Protein AF-A0A6A7BYG3-F1 (afdb_monomer)

Organism: NCBI:txid1314780

Secondary structure (DSSP, 8-state):
-HHHHHHHHHHTTS-HHHHHHHHHHHHHHHH------S--SSSHHHHHHHHHHHHHHHHHHHHHHHHHHTTPPPPGGGGGGS-EE------SGGGG---------PPEEPPP--HHHHHHHHHHHHTSHHHHHHHHHHHHHHHHHHHHHHHHHHHHHHHHHHHHHHHHHHHHHHHHHHHHHHHHHHHHHHHHHHHHHHHHHHHHHHHHHHHHHHHHHHHHHHHHHHHHHHHHHHHHHHHHHHHHHHHHHHHHHHHHHHHHHHHHHHHHHHHHHHHHHHHHHHHHHHHHT--

pLDDT: mean 77.09, std 15.37, range [35.72, 95.44]

Sequence (291 aa):
MRHALETVRNLESQPSCQKVAAAALVHSCSTLEGSISPDPDDESKGIDTFLNEEMTVYATRLAVCELNVVRKSVPTECEVFIPTTRQPKTKILSALFSLPANAQQAPLGYKETSKERVGQCISALRMESQTWTSYSNSYHNAVNICNAMRGEVEKDHELSRFKVLTKATESVADALNQSKENWDALKASYNELIHAARESRNELTKSSEKVHEATLNFWGRWEKKVQDGLQSIFTQVNNINSFAEEARREQETSQVALADTLNQLKNQASDLVKQHTKGMEQAAADVATLQ

Structure (mmCIF, N/CA/C/O backbone):
data_AF-A0A6A7BYG3-F1
#
_entry.id   AF-A0A6A7BYG3-F1
#
loop_
_atom_site.group_PDB
_atom_site.id
_atom_site.type_symbol
_atom_site.label_atom_id
_atom_site.label_alt_id
_atom_site.label_comp_id
_atom_site.label_asym_id
_atom_site.label_entity_id
_atom_site.label_seq_id
_atom_site.pdbx_PDB_ins_code
_atom_site.Cartn_x
_atom_site.Cartn_y
_atom_site.Cartn_z
_atom_site.occupancy
_atom_site.B_iso_or_equiv
_atom_site.auth_seq_id
_atom_site.auth_comp_id
_atom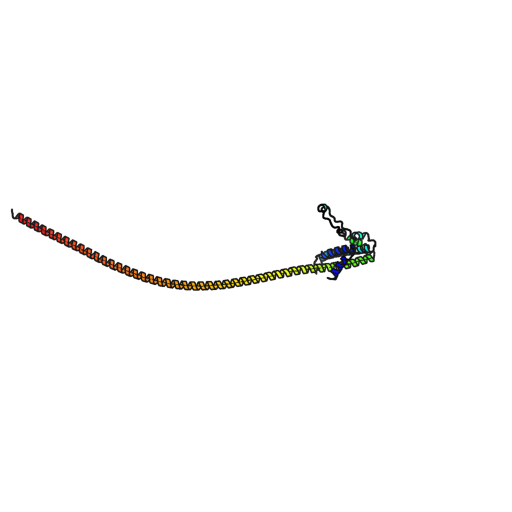_site.auth_asym_id
_atom_site.auth_atom_id
_atom_site.pdbx_PDB_model_num
ATOM 1 N N . MET A 1 1 ? -12.176 -7.503 28.426 1.00 41.56 1 MET A N 1
ATOM 2 C CA . MET A 1 1 ? -12.736 -8.496 27.482 1.00 41.56 1 MET A CA 1
ATOM 3 C C . MET A 1 1 ? -13.631 -9.554 28.147 1.00 41.56 1 MET A C 1
ATOM 5 O O . MET A 1 1 ? -14.817 -9.533 27.863 1.00 41.56 1 MET A O 1
ATOM 9 N N . ARG A 1 2 ? -13.164 -10.439 29.058 1.00 45.84 2 ARG A N 1
ATOM 10 C CA . ARG A 1 2 ? -14.035 -11.501 29.643 1.00 45.84 2 ARG A CA 1
ATOM 11 C C . ARG A 1 2 ? -15.298 -10.977 30.342 1.00 45.84 2 ARG A C 1
ATOM 13 O O . ARG A 1 2 ? -16.381 -11.457 30.045 1.00 45.84 2 ARG A O 1
ATOM 20 N N . HIS A 1 3 ? -15.175 -9.945 31.179 1.00 44.88 3 HIS A N 1
ATOM 21 C CA . HIS A 1 3 ? -16.322 -9.409 31.917 1.00 44.88 3 HIS A CA 1
ATOM 22 C C . HIS A 1 3 ? -17.405 -8.781 31.031 1.00 44.88 3 HIS A C 1
ATOM 24 O O . HIS A 1 3 ? -18.574 -8.947 31.327 1.00 44.88 3 HIS A O 1
ATOM 30 N N . ALA A 1 4 ? -17.047 -8.103 29.939 1.00 49.75 4 ALA A N 1
ATOM 31 C CA . ALA A 1 4 ? -18.017 -7.443 29.061 1.00 49.75 4 ALA A CA 1
ATOM 32 C C . ALA A 1 4 ? -18.880 -8.458 28.299 1.00 49.75 4 ALA A C 1
ATOM 34 O O . ALA A 1 4 ? -20.105 -8.363 28.273 1.00 49.75 4 ALA A O 1
ATOM 35 N N . LEU A 1 5 ? -18.225 -9.479 27.743 1.00 55.66 5 LEU A N 1
ATOM 36 C CA . LEU A 1 5 ? -18.873 -10.565 27.013 1.00 55.66 5 LEU A CA 1
ATOM 37 C C . LEU A 1 5 ? -19.705 -11.453 27.951 1.00 55.66 5 LEU A C 1
ATOM 39 O O . LEU A 1 5 ? -20.745 -11.975 27.559 1.00 55.66 5 LEU A O 1
ATOM 43 N N . GLU A 1 6 ? -19.279 -11.575 29.208 1.00 57.34 6 GLU A N 1
ATOM 44 C CA . GLU A 1 6 ? -20.021 -12.243 30.275 1.00 57.34 6 GLU A CA 1
ATOM 45 C C . GLU A 1 6 ? -21.220 -11.421 30.762 1.00 57.34 6 GLU A C 1
ATOM 47 O O . GLU A 1 6 ? -22.289 -11.989 30.956 1.00 57.34 6 GLU A O 1
ATOM 52 N N . THR A 1 7 ? -21.111 -10.092 30.860 1.00 56.44 7 THR A N 1
ATOM 53 C CA . THR A 1 7 ? -22.253 -9.208 31.140 1.00 56.44 7 THR A CA 1
ATOM 54 C C . THR A 1 7 ? -23.292 -9.308 30.031 1.00 56.44 7 THR A C 1
ATOM 56 O O . THR A 1 7 ? -24.458 -9.523 30.340 1.00 56.44 7 THR A O 1
ATOM 59 N N . VAL A 1 8 ? -22.886 -9.251 28.755 1.00 61.31 8 VAL A N 1
ATOM 60 C CA . VAL A 1 8 ? -23.806 -9.409 27.613 1.00 61.31 8 VAL A CA 1
ATOM 61 C C . VAL A 1 8 ? -24.431 -10.808 27.576 1.00 61.31 8 VAL A C 1
ATOM 63 O O . VAL A 1 8 ? -25.641 -10.925 27.402 1.00 61.31 8 VAL A O 1
ATOM 66 N N . ARG A 1 9 ? -23.660 -11.876 27.824 1.00 59.38 9 ARG A N 1
ATOM 67 C CA . ARG A 1 9 ? -24.210 -13.240 27.956 1.00 59.38 9 ARG A CA 1
ATOM 68 C C . ARG A 1 9 ? -25.167 -13.389 29.136 1.00 59.38 9 ARG A C 1
ATOM 70 O O . ARG A 1 9 ? -26.169 -14.084 29.022 1.00 59.38 9 ARG A O 1
ATOM 77 N N . ASN A 1 10 ? -24.904 -12.718 30.252 1.00 62.81 10 ASN A N 1
ATOM 78 C CA . ASN A 1 10 ? -25.810 -12.708 31.396 1.00 62.81 10 ASN A CA 1
ATOM 79 C C . ASN A 1 10 ? -27.110 -11.948 31.098 1.00 62.81 10 ASN A C 1
ATOM 81 O O . ASN A 1 10 ? -28.126 -12.237 31.722 1.00 62.81 10 ASN A O 1
ATOM 85 N N . LEU A 1 11 ? -27.145 -11.046 30.109 1.00 62.94 11 LEU A N 1
ATOM 86 C CA . LEU A 1 11 ? -28.408 -10.469 29.637 1.00 62.94 11 LEU A CA 1
ATOM 87 C C . LEU A 1 11 ? -29.293 -11.531 28.970 1.00 62.94 11 LEU A C 1
ATOM 89 O O . LEU A 1 11 ? -30.507 -11.508 29.154 1.00 62.94 11 LEU A O 1
ATOM 93 N N . GLU A 1 12 ? -28.721 -12.519 28.269 1.00 56.03 12 GLU A N 1
ATOM 94 C CA . GLU A 1 12 ? -29.484 -13.614 27.646 1.00 56.03 12 GLU A CA 1
ATOM 95 C C . GLU A 1 12 ? -30.192 -14.527 28.663 1.00 56.03 12 GLU A C 1
ATOM 97 O O . GLU A 1 12 ? -31.157 -15.207 28.301 1.00 56.03 12 GLU A O 1
ATOM 102 N N . SER A 1 13 ? -29.799 -14.515 29.940 1.00 64.38 13 SER A N 1
ATOM 103 C CA . SER A 1 13 ? -30.468 -15.271 31.010 1.00 64.38 13 SER A CA 1
ATOM 104 C C . SER A 1 13 ? -31.504 -14.453 31.799 1.00 64.38 13 SER A C 1
ATOM 106 O O . SER A 1 13 ? -32.298 -15.033 32.539 1.00 64.38 13 SER A O 1
ATOM 108 N N . GLN A 1 14 ? -31.576 -13.131 31.604 1.00 64.12 14 GLN A N 1
ATOM 109 C CA . GLN A 1 14 ? -32.485 -12.256 32.353 1.00 64.12 14 GLN A CA 1
ATOM 110 C C . GLN A 1 14 ? -33.970 -12.364 31.926 1.00 64.12 14 GLN A C 1
ATOM 112 O O . GLN A 1 14 ? -34.284 -12.800 30.809 1.00 64.12 14 GLN A O 1
ATOM 117 N N . PRO A 1 15 ? -34.924 -11.951 32.788 1.00 69.69 15 PRO A N 1
ATOM 118 C CA . PRO A 1 15 ? -36.333 -11.801 32.432 1.00 69.69 15 PRO A CA 1
ATOM 119 C C . PRO A 1 15 ? -36.539 -10.902 31.205 1.00 69.69 15 PRO A C 1
ATOM 121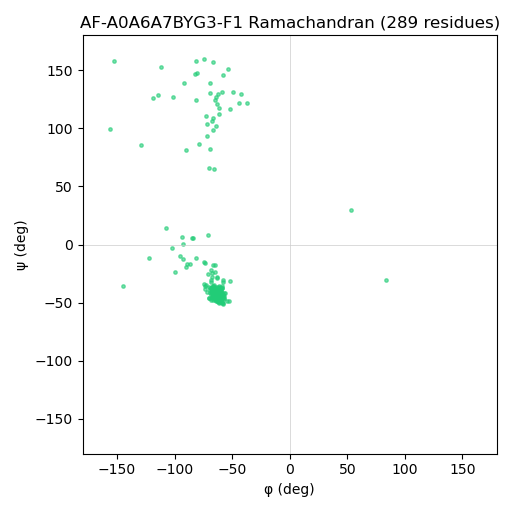 O O . PRO A 1 15 ? -35.785 -9.959 30.967 1.00 69.69 15 PRO A O 1
ATOM 124 N N . SER A 1 16 ? -37.616 -11.153 30.451 1.00 77.06 16 SER A N 1
ATOM 125 C CA . SER A 1 16 ? -37.897 -10.489 29.166 1.00 77.06 16 SER A CA 1
ATOM 126 C C . SER A 1 16 ? -37.848 -8.954 29.212 1.00 77.06 16 SER A C 1
ATOM 128 O O . SER A 1 16 ? -37.481 -8.337 28.220 1.00 77.06 16 SER A O 1
ATOM 130 N N . CYS A 1 17 ? -38.202 -8.329 30.340 1.00 82.06 17 CYS A N 1
ATOM 131 C CA . CYS A 1 17 ? -38.163 -6.873 30.503 1.00 82.06 17 CYS A CA 1
ATOM 132 C C . CYS A 1 17 ? -36.725 -6.331 30.564 1.00 82.06 17 CYS A C 1
ATOM 134 O O . CYS A 1 17 ? -36.384 -5.382 29.862 1.00 82.06 17 CYS A O 1
ATOM 136 N N . GLN A 1 18 ? -35.868 -6.975 31.359 1.00 83.88 18 GLN A N 1
ATOM 137 C CA . GLN A 1 18 ? -34.485 -6.544 31.565 1.00 83.88 18 GLN A CA 1
ATOM 138 C C . GLN A 1 18 ? -33.640 -6.762 30.299 1.00 83.88 18 GLN A C 1
ATOM 140 O O . GLN A 1 18 ? -32.859 -5.893 29.916 1.00 83.88 18 GLN A O 1
ATOM 145 N N . LYS A 1 19 ? -33.896 -7.860 29.572 1.00 83.00 19 LYS A N 1
ATOM 146 C CA . LYS A 1 19 ? -33.309 -8.139 28.249 1.00 83.00 19 LYS A CA 1
ATOM 147 C C . LYS A 1 19 ? -33.489 -6.998 27.257 1.00 83.00 19 LYS A C 1
ATOM 149 O O . LYS A 1 19 ? -32.535 -6.584 26.607 1.00 83.00 19 LYS A O 1
ATOM 154 N N . VAL A 1 20 ? -34.716 -6.492 27.139 1.00 82.56 20 VAL A N 1
ATOM 155 C CA . VAL A 1 20 ? -35.051 -5.430 26.180 1.00 82.56 20 VAL A CA 1
ATOM 156 C C . VAL A 1 20 ? -34.406 -4.108 26.597 1.00 82.56 20 VAL A C 1
ATOM 158 O O . VAL A 1 20 ? -33.889 -3.393 25.740 1.00 82.56 20 VAL A O 1
ATOM 161 N N . ALA A 1 21 ? -34.376 -3.801 27.900 1.00 84.12 21 ALA A N 1
ATOM 162 C CA . ALA A 1 21 ? -33.673 -2.629 28.425 1.00 84.12 21 ALA A CA 1
ATOM 163 C C . ALA A 1 21 ? -32.180 -2.674 28.083 1.00 84.12 21 ALA A C 1
ATOM 165 O O . ALA A 1 21 ? -31.631 -1.707 27.557 1.00 84.12 21 ALA A O 1
ATOM 166 N N . ALA A 1 22 ? -31.535 -3.806 28.349 1.00 86.12 22 ALA A N 1
ATOM 167 C CA . ALA A 1 22 ? -30.101 -3.940 28.180 1.00 86.12 22 ALA A CA 1
ATOM 168 C C . ALA A 1 22 ? -29.675 -4.030 26.711 1.00 86.12 22 ALA A C 1
ATOM 170 O O . ALA A 1 22 ? -28.669 -3.434 26.340 1.00 86.12 22 ALA A O 1
ATOM 171 N N . ALA A 1 23 ? -30.465 -4.682 25.852 1.00 82.94 23 ALA A N 1
ATOM 172 C CA . ALA A 1 23 ? -30.235 -4.670 24.407 1.00 82.94 23 ALA A CA 1
ATOM 173 C C . ALA A 1 23 ? -30.317 -3.248 23.825 1.00 82.94 23 ALA A C 1
ATOM 175 O O . ALA A 1 23 ? -29.485 -2.876 22.998 1.00 82.94 23 ALA A O 1
ATOM 176 N N . ALA A 1 24 ? -31.281 -2.439 24.284 1.00 83.19 24 ALA A N 1
ATOM 177 C CA . ALA A 1 24 ? -31.381 -1.036 23.885 1.00 83.19 24 ALA A CA 1
ATOM 178 C C . ALA A 1 24 ? -30.155 -0.227 24.340 1.00 83.19 24 ALA A C 1
ATOM 180 O O . ALA A 1 24 ? -29.589 0.502 23.532 1.00 83.19 24 ALA A O 1
ATOM 181 N N . LEU A 1 25 ? -29.701 -0.410 25.588 1.00 87.12 25 LEU A N 1
ATOM 182 C CA . LEU A 1 25 ? -28.503 0.263 26.098 1.00 87.12 25 LEU A CA 1
ATOM 183 C C . LEU A 1 25 ? -27.251 -0.120 25.301 1.00 87.12 25 LEU A C 1
ATOM 185 O O . LEU A 1 25 ? -26.521 0.762 24.869 1.00 87.12 25 LEU A O 1
ATOM 189 N N . VAL A 1 26 ? -27.005 -1.418 25.092 1.00 86.12 26 VAL A N 1
ATOM 190 C CA . VAL A 1 26 ? -25.827 -1.910 24.356 1.00 86.12 26 VAL A CA 1
ATOM 191 C C . VAL A 1 26 ? -25.778 -1.317 22.951 1.00 86.12 26 VAL A C 1
ATOM 193 O O . VAL A 1 26 ? -24.710 -0.899 22.512 1.00 86.12 26 VAL A O 1
ATOM 196 N N . HIS A 1 27 ? -26.926 -1.243 22.272 1.00 83.50 27 HIS A N 1
ATOM 197 C CA . HIS A 1 27 ? -27.026 -0.614 20.961 1.00 83.50 27 HIS A CA 1
ATOM 198 C C . HIS A 1 27 ? -26.698 0.885 21.008 1.00 83.50 27 HIS A C 1
ATOM 200 O O . HIS A 1 27 ? -25.900 1.350 20.195 1.00 83.50 27 HIS A O 1
ATOM 206 N N . SER A 1 28 ? -27.253 1.629 21.971 1.00 84.25 28 SER A N 1
ATOM 207 C CA . SER A 1 28 ? -26.924 3.046 22.154 1.00 84.25 28 SER A CA 1
ATOM 208 C C . SER A 1 28 ? -25.426 3.228 22.437 1.00 84.25 28 SER A C 1
ATOM 210 O O . SER A 1 28 ? -24.772 3.986 21.732 1.00 84.25 28 SER A O 1
ATOM 212 N N . CYS A 1 29 ? -24.844 2.470 23.376 1.00 84.81 29 CYS A N 1
ATOM 213 C CA . CYS A 1 29 ? -23.427 2.585 23.741 1.00 84.81 29 CYS A CA 1
ATOM 214 C C . CYS A 1 29 ? -22.453 2.232 22.599 1.00 84.81 29 CYS A C 1
ATOM 216 O O . CYS A 1 29 ? -21.331 2.730 22.604 1.00 84.81 29 CYS A O 1
ATOM 218 N N . SER A 1 30 ? -22.831 1.344 21.667 1.00 77.31 30 SER A N 1
ATOM 219 C CA . SER A 1 30 ? -21.952 0.910 20.568 1.00 77.31 30 SER A CA 1
ATOM 220 C C . SER A 1 30 ? -22.057 1.765 19.306 1.00 77.31 30 SER A C 1
ATOM 222 O O . SER A 1 30 ? -21.153 1.726 18.478 1.00 77.31 30 SER A O 1
ATOM 224 N N . THR A 1 31 ? -23.143 2.526 19.147 1.00 72.06 31 THR A N 1
ATOM 225 C CA . THR A 1 31 ? -23.410 3.304 17.924 1.00 72.06 31 THR A CA 1
ATOM 226 C C . THR A 1 31 ? -22.800 4.713 17.974 1.00 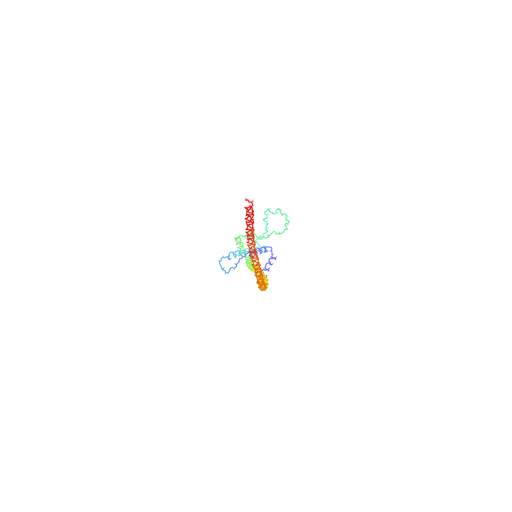72.06 31 THR A C 1
ATOM 228 O O . THR A 1 31 ? -22.639 5.344 16.932 1.00 72.06 31 THR A O 1
ATOM 231 N N . LEU A 1 32 ? -22.422 5.220 19.157 1.00 67.06 32 LEU A N 1
ATOM 232 C CA . LEU A 1 32 ? -21.722 6.507 19.279 1.00 67.06 32 LEU A CA 1
ATOM 233 C C . LEU A 1 32 ? -20.239 6.345 18.945 1.00 67.06 32 LEU A C 1
ATOM 235 O O . LEU A 1 32 ? -19.391 6.152 19.814 1.00 67.06 32 LEU A O 1
ATOM 239 N N . GLU A 1 33 ? -19.941 6.445 17.657 1.00 55.44 33 GLU A N 1
ATOM 240 C CA . GLU A 1 33 ? -18.589 6.628 17.150 1.00 55.44 33 GLU A CA 1
ATOM 241 C C . GLU A 1 33 ? -18.146 8.065 17.479 1.00 55.44 33 GLU A C 1
ATOM 243 O O . GLU A 1 33 ? -18.625 9.032 16.891 1.00 55.44 33 GLU A O 1
ATOM 248 N N . GLY A 1 34 ? -17.293 8.225 18.493 1.00 50.59 34 GLY A N 1
ATOM 249 C CA . GLY A 1 34 ? -16.904 9.543 18.993 1.00 50.59 34 GLY A CA 1
ATOM 250 C C . GLY A 1 34 ? -15.558 9.505 19.694 1.00 50.59 34 GLY A C 1
ATOM 251 O O . GLY A 1 34 ? -15.468 9.111 20.860 1.00 50.59 34 GLY A O 1
ATOM 252 N N . SER A 1 35 ? -14.530 9.910 18.951 1.00 40.94 35 SER A N 1
ATOM 253 C CA . SER A 1 35 ? -13.149 10.118 19.381 1.00 40.94 35 SER A CA 1
ATOM 254 C C . SER A 1 35 ? -13.064 10.849 20.717 1.00 40.94 35 SER A C 1
ATOM 256 O O . SER A 1 35 ? -13.514 11.987 20.842 1.00 40.94 35 SER A O 1
ATOM 258 N N . ILE A 1 36 ? -12.415 10.219 21.693 1.00 42.91 36 ILE A N 1
ATOM 259 C CA . ILE A 1 36 ? -11.884 10.925 22.854 1.00 42.91 36 ILE A CA 1
ATOM 260 C C . ILE A 1 36 ? -10.675 11.715 22.346 1.00 42.91 36 ILE A C 1
ATOM 262 O O . ILE A 1 36 ? -9.571 11.185 22.232 1.00 42.91 36 ILE A O 1
ATOM 266 N N . SER A 1 37 ? -10.894 12.975 21.977 1.00 38.00 37 SER A N 1
ATOM 267 C CA . SER A 1 37 ? -9.799 13.939 21.906 1.00 38.00 37 SER A CA 1
ATOM 268 C C . SER A 1 37 ? -9.329 14.224 23.339 1.00 38.00 37 SER A C 1
ATOM 270 O O . SER A 1 37 ? -10.173 14.371 24.222 1.00 38.00 37 SER A O 1
ATOM 272 N N . PRO A 1 38 ? -8.018 14.339 23.610 1.00 40.91 38 PRO A N 1
ATOM 273 C CA . PRO A 1 38 ? -7.506 14.691 24.938 1.00 40.91 38 PRO A CA 1
ATOM 274 C C . PRO A 1 38 ? -7.764 16.154 25.348 1.00 40.91 38 PRO A C 1
ATOM 276 O O . PRO A 1 38 ? -7.211 16.588 26.355 1.00 40.91 38 PRO A O 1
ATOM 279 N N . ASP A 1 39 ? -8.545 16.918 24.574 1.00 41.19 39 ASP A N 1
ATOM 280 C CA . ASP A 1 39 ? -8.781 18.347 24.793 1.00 41.19 39 ASP A CA 1
ATOM 281 C C . ASP A 1 39 ? -10.158 18.581 25.458 1.00 41.19 39 ASP A C 1
ATOM 283 O O . ASP A 1 39 ? -11.168 18.071 24.965 1.00 41.19 39 ASP A O 1
ATOM 287 N N . PRO A 1 40 ? -10.230 19.310 26.586 1.00 46.12 40 PRO A N 1
ATOM 288 C CA . PRO A 1 40 ? -11.316 19.180 27.557 1.00 46.12 40 PRO A CA 1
ATOM 289 C C . PRO A 1 40 ? -12.613 19.967 27.288 1.00 46.12 40 PRO A C 1
ATOM 291 O O . PRO A 1 40 ? -13.475 19.919 28.166 1.00 46.12 40 PRO A O 1
ATOM 294 N N . ASP A 1 41 ? -12.811 20.670 26.157 1.00 46.97 41 ASP A N 1
ATOM 295 C CA . ASP A 1 41 ? -13.799 21.769 26.177 1.00 46.97 41 ASP A CA 1
ATOM 296 C C . ASP A 1 41 ? -15.014 21.846 25.236 1.00 46.97 41 ASP A C 1
ATOM 298 O O . ASP A 1 41 ? -15.899 22.615 25.619 1.00 46.97 41 ASP A O 1
ATOM 302 N N . ASP A 1 42 ? -15.221 21.075 24.149 1.00 48.25 42 ASP A N 1
ATOM 303 C CA . ASP A 1 42 ? -16.429 21.386 23.330 1.00 48.25 42 ASP A CA 1
ATOM 304 C C . ASP A 1 42 ? -17.243 20.273 22.634 1.00 48.25 42 ASP A C 1
ATOM 306 O O . ASP A 1 42 ? -18.467 20.363 22.645 1.00 48.25 42 ASP A O 1
ATOM 310 N N . GLU A 1 43 ? -16.688 19.180 22.099 1.00 44.06 43 GLU A N 1
ATOM 311 C CA . GLU A 1 43 ? -17.531 18.195 21.364 1.00 44.06 43 GLU A CA 1
ATOM 312 C C . GLU A 1 43 ? -17.932 16.946 22.173 1.00 44.06 43 GLU A C 1
ATOM 314 O O . GLU A 1 43 ? -18.980 16.344 21.920 1.00 44.06 43 GLU A O 1
ATOM 319 N N . SER A 1 44 ? -17.168 16.580 23.208 1.00 51.28 44 SER A N 1
ATOM 320 C CA . SER A 1 44 ? -17.473 15.428 24.076 1.00 51.28 44 SER A CA 1
ATOM 321 C C . SER A 1 44 ? -18.730 15.633 24.923 1.00 51.28 44 SER A C 1
ATOM 323 O O . SER A 1 44 ? -19.448 14.674 25.200 1.00 51.28 44 SER A O 1
ATOM 325 N N . LYS A 1 45 ? -19.069 16.888 25.260 1.00 52.84 45 LYS A N 1
ATOM 326 C CA . LYS A 1 45 ? -20.245 17.220 26.080 1.00 52.84 45 LYS A CA 1
ATOM 327 C C . LYS A 1 45 ? -21.546 16.721 25.450 1.00 52.84 45 LYS A C 1
ATOM 329 O O . LYS A 1 45 ? -22.409 16.249 26.180 1.00 52.84 45 LYS A O 1
ATOM 334 N N . GLY A 1 46 ? -21.702 16.777 24.125 1.00 57.47 46 GLY A N 1
ATOM 335 C CA . GLY A 1 46 ? -22.927 16.324 23.450 1.00 57.47 46 GLY A CA 1
ATOM 336 C C . GLY A 1 46 ? -23.109 14.802 23.482 1.00 57.47 46 GLY A C 1
ATOM 337 O O . GLY A 1 46 ? -24.186 14.311 23.822 1.00 57.47 46 GLY A O 1
ATOM 338 N N . ILE A 1 47 ? -22.036 14.065 23.182 1.00 62.31 47 ILE A N 1
ATOM 339 C CA . ILE A 1 47 ? -22.003 12.593 23.170 1.00 62.31 47 ILE A CA 1
ATOM 340 C C . ILE A 1 47 ? -22.155 12.039 24.588 1.00 62.31 47 ILE A C 1
ATOM 342 O O . ILE A 1 47 ? -22.965 11.139 24.809 1.00 62.31 47 ILE A O 1
ATOM 346 N N . ASP A 1 48 ? -21.440 12.615 25.556 1.00 71.38 48 ASP A N 1
ATOM 347 C CA . ASP A 1 48 ? -21.523 12.205 26.957 1.00 71.38 48 ASP A CA 1
ATOM 348 C C . ASP A 1 48 ? -22.890 12.544 27.556 1.00 71.38 48 ASP A C 1
ATOM 350 O O . ASP A 1 48 ? -23.444 11.738 28.297 1.00 71.38 48 ASP A O 1
ATOM 354 N N . THR A 1 49 ? -23.496 13.678 27.181 1.00 77.88 49 THR A N 1
ATOM 355 C CA . THR A 1 49 ? -24.864 14.023 27.607 1.00 77.88 49 THR A CA 1
ATOM 356 C C . THR A 1 49 ? -25.887 13.033 27.048 1.00 77.88 49 THR A C 1
ATOM 358 O O . THR A 1 49 ? -26.735 12.555 27.799 1.00 77.88 49 THR A O 1
ATOM 361 N N . PHE A 1 50 ? -25.791 12.667 25.766 1.00 78.94 50 PHE A N 1
ATOM 362 C CA . PHE A 1 50 ? -26.675 11.662 25.166 1.00 78.94 50 PHE A CA 1
ATOM 363 C C . PHE A 1 50 ? -26.494 10.279 25.809 1.00 78.94 50 PHE A C 1
ATOM 365 O O . PHE A 1 50 ? -27.471 9.633 26.181 1.00 78.94 50 PHE A O 1
ATOM 372 N N . LEU A 1 51 ? -25.249 9.837 26.011 1.00 82.31 51 LEU A N 1
ATOM 373 C CA . LEU A 1 51 ? -24.951 8.581 26.705 1.00 82.31 51 LEU A CA 1
ATOM 374 C C . LEU A 1 51 ? -25.495 8.586 28.132 1.00 82.31 51 LEU A C 1
ATOM 376 O O . LEU A 1 51 ? -26.102 7.610 28.565 1.00 82.31 51 LEU A O 1
ATOM 380 N N . ASN A 1 52 ? -25.321 9.690 28.851 1.00 84.62 52 ASN A N 1
ATOM 381 C CA . ASN A 1 52 ? -25.829 9.868 30.203 1.00 84.62 52 ASN A CA 1
ATOM 382 C C . ASN A 1 52 ? -27.366 9.806 30.244 1.00 84.62 52 ASN A C 1
ATOM 384 O O . ASN A 1 52 ? -27.942 9.215 31.161 1.00 84.62 52 ASN A O 1
ATOM 388 N N . GLU A 1 53 ? -28.043 10.358 29.236 1.00 87.62 53 GLU A N 1
ATOM 389 C CA . GLU A 1 53 ? -29.495 10.239 29.065 1.00 87.62 53 GLU A CA 1
ATOM 390 C C . GLU A 1 53 ? -29.922 8.792 28.803 1.00 87.62 53 GLU A C 1
ATOM 392 O O . GLU A 1 53 ? -30.830 8.295 29.470 1.00 87.62 53 GLU A O 1
ATOM 397 N N . GLU A 1 54 ? -29.232 8.078 27.917 1.00 87.62 54 GLU A N 1
ATOM 398 C CA . GLU A 1 54 ? -29.512 6.670 27.622 1.00 87.62 54 GLU A CA 1
ATOM 399 C C . GLU A 1 54 ? -29.239 5.752 28.827 1.00 87.62 54 GLU A C 1
ATOM 401 O O . GLU A 1 54 ? -30.044 4.865 29.128 1.00 87.62 54 GLU A O 1
ATOM 406 N N . MET A 1 55 ? -28.164 5.999 29.584 1.00 89.88 55 MET A N 1
ATOM 407 C CA . MET A 1 55 ? -27.866 5.315 30.851 1.00 89.88 55 MET A CA 1
ATOM 408 C C . MET A 1 55 ? -28.958 5.572 31.893 1.00 89.88 55 MET A C 1
ATOM 410 O O . MET A 1 55 ? -29.395 4.648 32.583 1.00 89.88 55 MET A O 1
ATOM 414 N N . THR A 1 56 ? -29.430 6.817 31.982 1.00 90.69 56 THR A N 1
ATOM 415 C CA . THR A 1 56 ? -30.525 7.221 32.871 1.00 90.69 56 THR A CA 1
ATOM 416 C C . THR A 1 56 ? -31.817 6.496 32.494 1.00 90.69 56 THR A C 1
ATOM 418 O O . THR A 1 56 ? -32.449 5.870 33.344 1.00 90.69 56 THR A O 1
ATOM 421 N N . VAL A 1 57 ? -32.179 6.499 31.208 1.00 90.56 57 VAL A N 1
ATOM 422 C CA . VAL A 1 57 ? -33.360 5.806 30.677 1.00 90.56 57 VAL A CA 1
ATOM 423 C C . VAL A 1 57 ? -33.275 4.298 30.916 1.00 90.56 57 VAL A C 1
ATOM 425 O O . VAL A 1 57 ? -34.265 3.682 31.321 1.00 90.56 57 VAL A O 1
ATOM 428 N N . TYR A 1 58 ? -32.110 3.685 30.701 1.00 91.19 58 TYR A N 1
ATOM 429 C CA . TYR A 1 58 ? -31.880 2.275 31.011 1.00 91.19 58 TYR A CA 1
ATOM 430 C C . TYR A 1 58 ? -32.081 1.980 32.498 1.00 91.19 58 TYR A C 1
ATOM 432 O O . TYR A 1 58 ? -32.811 1.049 32.839 1.00 91.19 58 TYR A O 1
ATOM 440 N N . ALA A 1 59 ? -31.486 2.785 33.378 1.00 91.94 59 ALA A N 1
ATOM 441 C CA . ALA A 1 59 ? -31.603 2.603 34.818 1.00 91.94 59 ALA A CA 1
ATOM 442 C C . ALA A 1 59 ? -33.059 2.713 35.284 1.00 91.94 59 ALA A C 1
ATOM 444 O O . ALA A 1 59 ? -33.523 1.898 36.084 1.00 91.94 59 ALA A O 1
ATOM 445 N N . THR A 1 60 ? -33.812 3.665 34.725 1.00 91.81 60 THR A N 1
ATOM 446 C CA . THR A 1 60 ? -35.253 3.799 34.962 1.00 91.81 60 THR A CA 1
ATOM 447 C C . THR A 1 60 ? -36.020 2.564 34.488 1.00 91.81 60 THR A C 1
ATOM 449 O O . THR A 1 60 ? -36.824 2.015 35.242 1.00 91.81 60 THR A O 1
ATOM 452 N N . ARG A 1 61 ? -35.754 2.078 33.268 1.00 90.44 61 ARG A N 1
ATOM 453 C CA . ARG A 1 61 ? -36.384 0.860 32.729 1.00 90.44 61 ARG A CA 1
ATOM 454 C C . ARG A 1 61 ? -36.091 -0.355 33.602 1.00 90.44 61 ARG A C 1
ATOM 456 O O . ARG A 1 61 ? -37.009 -1.122 33.878 1.00 90.44 61 ARG A O 1
ATOM 463 N N . LEU A 1 62 ? -34.851 -0.522 34.062 1.00 88.81 62 LEU A N 1
ATOM 464 C CA . LEU A 1 62 ? -34.457 -1.681 34.860 1.00 88.81 62 LEU A CA 1
ATOM 465 C C . LEU A 1 62 ? -35.103 -1.660 36.252 1.00 88.81 62 LEU A C 1
ATOM 467 O O . LEU A 1 62 ? -35.663 -2.674 36.670 1.00 88.81 62 LEU A O 1
ATOM 471 N N . ALA A 1 63 ? -35.157 -0.493 36.897 1.00 90.19 63 ALA A N 1
ATOM 472 C CA . ALA A 1 63 ? -35.870 -0.322 38.162 1.00 90.19 63 ALA A CA 1
ATOM 473 C C . ALA A 1 63 ? -37.374 -0.627 38.037 1.00 90.19 63 ALA A C 1
ATOM 475 O O . ALA A 1 63 ? -37.961 -1.295 38.891 1.00 90.19 63 ALA A O 1
ATOM 476 N N . VAL A 1 64 ? -38.003 -0.214 36.931 1.00 88.56 64 VAL A N 1
ATOM 477 C CA . VAL A 1 64 ? -39.406 -0.551 36.631 1.00 88.56 64 VAL A CA 1
ATOM 478 C C . VAL A 1 64 ? -39.583 -2.044 36.332 1.00 88.56 64 VAL A C 1
ATOM 480 O O . VAL A 1 64 ? -40.577 -2.646 36.750 1.00 88.56 64 VAL A O 1
ATOM 483 N N . CYS A 1 65 ? -38.629 -2.684 35.652 1.00 86.81 65 CYS A N 1
ATOM 484 C CA . CYS A 1 65 ? -38.646 -4.133 35.454 1.00 86.81 65 CYS A CA 1
ATOM 485 C C . CYS A 1 65 ? -38.597 -4.888 36.791 1.00 86.81 65 CYS A C 1
ATOM 487 O O . CYS A 1 65 ? -39.342 -5.851 36.966 1.00 86.81 65 CYS A O 1
ATOM 489 N N . GLU A 1 66 ? -37.764 -4.456 37.739 1.00 85.75 66 GLU A N 1
ATOM 490 C CA . GLU A 1 66 ? -37.647 -5.090 39.059 1.00 85.75 66 GLU A CA 1
ATOM 491 C C . GLU A 1 66 ? -38.909 -4.918 39.911 1.00 85.75 66 GLU A C 1
ATOM 493 O O . GLU A 1 66 ? -39.350 -5.878 40.546 1.00 85.75 66 GLU A O 1
ATOM 498 N N . LEU A 1 67 ? -39.559 -3.751 39.847 1.00 82.50 67 LEU A N 1
ATOM 499 C CA . LEU A 1 67 ? -40.856 -3.506 40.492 1.00 82.50 67 LEU A CA 1
ATOM 500 C C . LEU A 1 67 ? -41.940 -4.500 40.055 1.00 82.50 67 LEU A C 1
ATOM 502 O O . LEU A 1 67 ? -42.690 -5.014 40.890 1.00 82.50 67 LEU A O 1
ATOM 506 N N . ASN A 1 68 ? -41.981 -4.815 38.759 1.00 71.12 68 ASN A N 1
ATOM 507 C CA . ASN A 1 68 ? -42.909 -5.802 38.210 1.00 71.12 68 ASN A CA 1
ATOM 508 C C . ASN A 1 68 ? -42.612 -7.224 38.714 1.00 71.12 68 ASN A C 1
ATOM 510 O O . ASN A 1 68 ? -43.542 -7.995 38.956 1.00 71.12 68 ASN A O 1
ATOM 514 N N . VAL A 1 69 ? -41.336 -7.574 38.914 1.00 72.12 69 VAL A N 1
ATOM 515 C CA . VAL A 1 69 ? -40.934 -8.890 39.445 1.00 72.12 69 VAL A CA 1
ATOM 516 C C . VAL A 1 69 ? -41.380 -9.054 40.900 1.00 72.12 69 VAL A C 1
ATOM 518 O O . VAL A 1 69 ? -41.904 -10.109 41.260 1.00 72.12 69 VAL A O 1
ATOM 521 N N . VAL A 1 70 ? -41.246 -8.008 41.723 1.00 71.50 70 VAL A N 1
ATOM 522 C CA . VAL A 1 70 ? -41.645 -8.038 43.146 1.00 71.50 70 VAL A CA 1
ATOM 523 C C . VAL A 1 70 ? -43.134 -7.736 43.386 1.00 71.50 70 VAL A C 1
ATOM 525 O O . VAL A 1 70 ? -43.559 -7.655 44.536 1.00 71.50 70 VAL A O 1
ATOM 528 N N . ARG A 1 71 ? -43.940 -7.586 42.320 1.00 66.56 71 ARG A N 1
ATOM 529 C CA . ARG A 1 71 ? -45.385 -7.260 42.352 1.00 66.56 71 ARG A CA 1
ATOM 530 C C . ARG A 1 71 ? -45.735 -6.012 43.177 1.00 66.56 71 ARG A C 1
ATOM 532 O O . ARG A 1 71 ? -46.835 -5.919 43.723 1.00 66.56 71 ARG A O 1
ATOM 539 N N . LYS A 1 72 ? -44.817 -5.046 43.266 1.00 72.19 72 LYS A N 1
ATOM 540 C CA . LYS A 1 72 ? -45.110 -3.717 43.821 1.00 72.19 72 LYS A CA 1
ATOM 541 C C . LYS A 1 72 ? -45.787 -2.863 42.746 1.00 72.19 72 LYS A C 1
ATOM 543 O O . LYS A 1 72 ? -45.506 -3.018 41.559 1.00 72.19 72 LYS A O 1
ATOM 548 N N . SER A 1 73 ? -46.683 -1.964 43.152 1.00 77.25 73 SER A N 1
ATOM 549 C CA . SER A 1 73 ? -47.344 -1.046 42.219 1.00 77.25 73 SER A CA 1
ATOM 550 C C . SER A 1 73 ? -46.313 -0.121 41.571 1.00 77.25 73 SER A C 1
ATOM 552 O O . SER A 1 73 ? -45.615 0.615 42.270 1.00 77.25 73 SER A O 1
ATOM 554 N N . VAL A 1 74 ? -46.227 -0.154 40.242 1.00 81.62 74 VAL A N 1
ATOM 555 C CA . VAL A 1 74 ? -45.431 0.803 39.466 1.00 81.62 74 VAL A CA 1
ATOM 556 C C . VAL A 1 74 ? -46.116 2.176 39.550 1.00 81.62 74 VAL A C 1
ATOM 558 O O . VAL A 1 74 ? -47.324 2.240 39.318 1.00 81.62 74 VAL A O 1
ATOM 561 N N . PRO A 1 75 ? -45.397 3.266 39.882 1.00 85.06 75 PRO A N 1
ATOM 562 C CA . PRO A 1 75 ? -45.967 4.612 39.864 1.00 85.06 75 PRO A CA 1
ATOM 563 C C . PRO A 1 75 ? -46.510 4.977 38.478 1.00 85.06 75 PRO A C 1
ATOM 565 O O . PRO A 1 75 ? -45.917 4.604 37.463 1.00 85.06 75 PRO A O 1
ATOM 568 N N . THR A 1 76 ? -47.598 5.747 38.421 1.00 84.44 76 THR A N 1
ATOM 569 C CA . THR A 1 76 ? -48.233 6.161 37.152 1.00 84.44 76 THR A CA 1
ATOM 570 C C . THR A 1 76 ? -47.276 6.920 36.227 1.00 84.44 76 THR A C 1
ATOM 572 O O . THR A 1 76 ? -47.328 6.815 35.003 1.00 84.44 76 THR A O 1
ATOM 575 N N . GLU A 1 77 ? -46.322 7.634 36.818 1.00 86.75 77 GLU A N 1
ATOM 576 C CA . GLU A 1 77 ? -45.258 8.382 36.159 1.00 86.75 77 GLU A CA 1
ATOM 577 C C . GLU A 1 77 ? -44.287 7.464 35.397 1.00 86.75 77 GLU A C 1
ATOM 579 O O . GLU A 1 77 ? -43.632 7.902 34.450 1.00 86.75 77 GLU A O 1
ATOM 584 N N . CYS A 1 78 ? -44.211 6.189 35.786 1.00 87.06 78 CYS A N 1
ATOM 585 C CA . CYS A 1 78 ? -43.269 5.202 35.272 1.00 87.06 78 CYS A CA 1
ATOM 586 C C . CYS A 1 78 ? -43.873 4.217 34.253 1.00 87.06 78 CYS A C 1
ATOM 588 O O . CYS A 1 78 ? -43.139 3.403 33.688 1.00 87.06 78 CYS A O 1
ATOM 590 N N . GLU A 1 79 ? -45.178 4.284 33.971 1.00 83.81 79 GLU A N 1
ATOM 591 C CA . GLU A 1 79 ? -45.873 3.326 33.090 1.00 83.81 79 GLU A CA 1
ATOM 592 C C . GLU A 1 79 ? -45.282 3.254 31.674 1.00 83.81 79 GLU A C 1
ATOM 594 O O . GLU A 1 79 ? -45.260 2.196 31.045 1.00 83.81 79 GLU A O 1
ATOM 599 N N . VAL A 1 80 ? -44.748 4.370 31.171 1.00 83.50 80 VAL A N 1
ATOM 600 C CA . VAL A 1 80 ? -44.125 4.454 29.837 1.00 83.50 80 VAL A CA 1
ATOM 601 C C . VAL A 1 80 ? -42.834 3.635 29.712 1.00 83.50 80 VAL A C 1
ATOM 603 O O . VAL A 1 80 ? -42.412 3.328 28.596 1.00 83.50 80 VAL A O 1
ATOM 606 N N . PHE A 1 81 ? -42.228 3.253 30.840 1.00 85.38 81 PHE A N 1
ATOM 607 C CA . PHE A 1 81 ? -41.020 2.428 30.908 1.00 85.38 81 PHE A CA 1
ATOM 608 C C . PHE A 1 81 ? -41.324 0.936 31.062 1.00 85.38 81 PHE A C 1
ATOM 610 O O . PHE A 1 81 ? -40.401 0.139 31.216 1.00 85.38 81 PHE A O 1
ATOM 617 N N . ILE A 1 82 ? -42.594 0.532 30.990 1.00 83.00 82 ILE A N 1
ATOM 618 C CA . ILE A 1 82 ? -42.969 -0.876 30.877 1.00 83.00 82 ILE A CA 1
ATOM 619 C C . ILE A 1 82 ? -42.838 -1.273 29.398 1.00 83.00 82 ILE A C 1
ATOM 621 O O . ILE A 1 82 ? -43.428 -0.619 28.530 1.00 83.00 82 ILE A O 1
ATOM 625 N N . PRO A 1 83 ? -42.061 -2.319 29.063 1.00 76.81 83 PRO A N 1
ATOM 626 C CA . PRO A 1 83 ? -41.934 -2.760 27.683 1.00 76.81 83 PRO A CA 1
ATOM 627 C C . PRO A 1 83 ? -43.292 -3.251 27.187 1.00 76.81 83 PRO A C 1
ATOM 629 O O . PRO A 1 83 ? -43.933 -4.101 27.806 1.00 76.81 83 PRO A O 1
ATOM 632 N N . THR A 1 84 ? -43.728 -2.708 26.055 1.00 72.06 84 THR A N 1
ATOM 633 C CA . THR A 1 84 ? -44.986 -3.097 25.413 1.00 72.06 84 THR A CA 1
ATOM 634 C C . THR A 1 84 ? -44.687 -3.822 24.110 1.00 72.06 84 THR A C 1
ATOM 636 O O . THR A 1 84 ? -43.650 -3.608 23.477 1.00 72.06 84 THR A O 1
ATOM 639 N N . THR A 1 85 ? -45.591 -4.705 23.699 1.00 61.47 85 THR A N 1
ATOM 640 C CA . THR A 1 85 ? -45.517 -5.369 22.397 1.00 61.47 85 THR A CA 1
ATOM 641 C C . THR A 1 85 ? -45.597 -4.302 21.306 1.00 61.47 85 THR A C 1
ATOM 643 O O . THR A 1 85 ? -46.643 -3.660 21.159 1.00 61.47 85 THR A O 1
ATOM 646 N N . ARG A 1 86 ? -44.517 -4.068 20.539 1.00 54.53 86 ARG A N 1
ATOM 647 C CA . ARG A 1 86 ? -44.599 -3.163 19.383 1.00 54.53 86 ARG A CA 1
ATOM 648 C C . ARG A 1 86 ? -45.500 -3.819 18.351 1.00 54.53 86 ARG A C 1
ATOM 650 O O . ARG A 1 86 ? -45.086 -4.756 17.678 1.00 54.53 86 ARG A O 1
ATOM 657 N N . GLN A 1 87 ? -46.722 -3.322 18.189 1.00 44.62 87 GLN A N 1
ATOM 658 C CA . GLN A 1 87 ? -47.485 -3.681 17.003 1.00 44.62 87 GLN A CA 1
ATOM 659 C C . GLN A 1 87 ? -46.751 -3.114 15.781 1.00 44.62 87 GLN A C 1
ATOM 661 O O .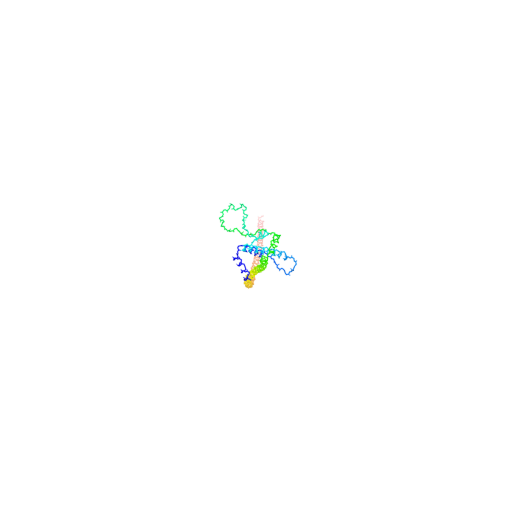 GLN A 1 87 ? -46.462 -1.910 15.757 1.00 44.62 87 GLN A O 1
ATOM 666 N N . PRO A 1 88 ? -46.400 -3.944 14.784 1.00 44.38 88 PRO A N 1
ATOM 667 C CA . PRO A 1 88 ? -45.758 -3.450 13.582 1.00 44.38 88 PRO A CA 1
ATOM 668 C C . PRO A 1 88 ? -46.722 -2.478 12.901 1.00 44.38 88 PRO A C 1
ATOM 670 O O . PRO A 1 88 ? -47.816 -2.860 12.487 1.00 44.38 88 PRO A O 1
ATOM 673 N N . LYS A 1 89 ? -46.325 -1.207 12.779 1.00 46.84 89 LYS A N 1
ATOM 674 C CA . LYS A 1 89 ? -47.036 -0.210 11.967 1.00 46.84 89 LYS A CA 1
ATOM 675 C C . LYS A 1 89 ? -46.852 -0.554 10.482 1.00 46.84 89 LYS A C 1
ATOM 677 O O . LYS A 1 89 ? -46.206 0.184 9.750 1.00 46.84 89 LYS A O 1
ATOM 682 N N . THR A 1 90 ? -47.399 -1.676 10.023 1.00 44.16 90 THR A N 1
ATOM 683 C CA . THR A 1 90 ? -47.492 -1.986 8.591 1.00 44.16 90 THR A CA 1
ATOM 684 C C . THR A 1 90 ? -48.812 -1.437 8.077 1.00 44.16 90 THR A C 1
ATOM 686 O O . THR A 1 90 ? -49.823 -2.122 7.968 1.00 44.16 90 THR A O 1
ATOM 689 N N . LYS A 1 91 ? -48.822 -0.133 7.790 1.00 47.12 91 LYS A N 1
ATOM 690 C CA . LYS A 1 91 ? -49.870 0.430 6.946 1.00 47.12 91 LYS A CA 1
ATOM 691 C C . LYS A 1 91 ? -49.595 -0.030 5.506 1.00 47.12 91 LYS A C 1
ATOM 693 O O . LYS A 1 91 ? -48.632 0.393 4.879 1.00 47.12 91 LYS A O 1
ATOM 698 N N . ILE A 1 92 ? -50.477 -0.902 5.019 1.00 50.03 92 ILE A N 1
ATOM 699 C CA . ILE A 1 92 ? -50.921 -1.034 3.618 1.00 50.03 92 ILE A CA 1
ATOM 700 C C . ILE A 1 92 ? -50.037 -1.869 2.663 1.00 50.03 92 ILE A C 1
ATOM 702 O O . ILE A 1 92 ? -50.596 -2.528 1.793 1.00 50.03 92 ILE A O 1
ATOM 706 N N . LEU A 1 93 ? -48.712 -1.957 2.827 1.00 49.69 93 LEU A N 1
ATOM 707 C CA . LEU A 1 93 ? -47.864 -2.671 1.842 1.00 49.69 93 LEU A CA 1
ATOM 708 C C . LEU A 1 93 ? -47.709 -4.193 2.050 1.00 49.69 93 LEU A C 1
ATOM 710 O O . LEU A 1 93 ? -47.331 -4.892 1.114 1.00 49.69 93 LEU A O 1
ATOM 714 N N . SER A 1 94 ? -48.034 -4.741 3.227 1.00 49.50 94 SER A N 1
ATOM 715 C CA . SER A 1 94 ? -47.914 -6.187 3.507 1.00 49.50 94 SER A CA 1
ATOM 716 C C . SER A 1 94 ? -49.081 -7.035 2.981 1.00 49.50 94 SER A C 1
ATOM 718 O O . SER A 1 94 ? -48.971 -8.256 2.932 1.00 49.50 94 SER A O 1
ATOM 720 N N . ALA A 1 95 ? -50.182 -6.416 2.539 1.00 49.84 95 ALA A N 1
ATOM 721 C CA . ALA A 1 95 ? -51.341 -7.130 1.995 1.00 49.84 95 ALA A CA 1
ATOM 722 C C . ALA A 1 95 ? -51.107 -7.707 0.582 1.00 49.84 95 ALA A C 1
ATOM 724 O O . ALA A 1 95 ? -51.860 -8.572 0.150 1.00 49.84 95 ALA A O 1
ATOM 725 N N . LEU A 1 96 ? -50.067 -7.254 -0.132 1.00 54.19 96 LEU A N 1
ATOM 726 C CA . LEU A 1 96 ? -49.749 -7.697 -1.499 1.00 54.19 96 LEU A CA 1
ATOM 727 C C . LEU A 1 96 ? -48.750 -8.863 -1.569 1.00 54.19 96 LEU A C 1
ATOM 729 O O . LEU A 1 96 ? -48.631 -9.492 -2.615 1.00 54.19 96 LEU A O 1
ATOM 733 N N . PHE A 1 97 ? -48.072 -9.194 -0.469 1.00 52.66 97 PHE A N 1
ATOM 734 C CA . PHE A 1 97 ? -47.160 -10.336 -0.393 1.00 52.66 97 PHE A CA 1
ATOM 735 C C . PHE A 1 97 ? -47.504 -11.186 0.829 1.00 52.66 97 PHE A C 1
ATOM 737 O O . PHE A 1 97 ? -46.939 -11.028 1.910 1.00 52.66 97 PHE A O 1
ATOM 744 N N . SER A 1 98 ? -48.464 -12.095 0.652 1.00 47.72 98 SER A N 1
ATOM 745 C CA . SER A 1 98 ? -48.800 -13.130 1.631 1.00 47.72 98 SER A CA 1
ATOM 746 C C . SER A 1 98 ? -47.670 -14.158 1.729 1.00 47.72 98 SER A C 1
ATOM 748 O O . SER A 1 98 ? -47.723 -15.225 1.125 1.00 47.72 98 SER A O 1
ATOM 750 N N . LEU A 1 99 ? -46.637 -13.835 2.503 1.00 42.19 99 LEU A N 1
ATOM 751 C CA . LEU A 1 99 ? -45.743 -14.831 3.086 1.00 42.19 99 LEU A CA 1
ATOM 752 C C . LEU A 1 99 ? -46.274 -15.197 4.478 1.00 42.19 99 LEU A C 1
ATOM 754 O O . LEU A 1 99 ? -46.705 -14.300 5.210 1.00 42.19 99 LEU A O 1
ATOM 758 N N . PRO A 1 100 ? -46.258 -16.485 4.870 1.00 38.56 100 PRO A N 1
ATOM 759 C CA . PRO A 1 100 ? -46.634 -16.886 6.214 1.00 38.56 100 PRO A CA 1
ATOM 760 C C . PRO A 1 100 ? -45.580 -16.330 7.170 1.00 38.56 100 PRO A C 1
ATOM 762 O O . PRO A 1 100 ? -44.486 -16.875 7.315 1.00 38.56 100 PRO A O 1
ATOM 765 N N . ALA A 1 101 ? -45.892 -15.197 7.793 1.00 40.25 101 ALA A N 1
ATOM 766 C CA . ALA A 1 101 ? -45.111 -14.685 8.897 1.00 40.25 101 ALA A CA 1
ATOM 767 C C . ALA A 1 101 ? -45.243 -15.704 10.032 1.00 40.25 101 ALA A C 1
ATOM 769 O O . ALA A 1 101 ? -46.270 -15.764 10.711 1.00 40.25 101 ALA A O 1
ATOM 770 N N . ASN A 1 102 ? -44.209 -16.532 10.211 1.00 35.72 102 ASN A N 1
ATOM 771 C CA . ASN A 1 102 ? -43.965 -17.202 11.480 1.00 35.72 102 ASN A CA 1
ATOM 772 C C . ASN A 1 102 ? -44.218 -16.171 12.578 1.00 35.72 102 ASN A C 1
ATOM 774 O O . ASN A 1 102 ? -43.718 -15.050 12.481 1.00 35.72 102 ASN A O 1
ATOM 778 N N . ALA A 1 103 ? -45.023 -16.535 13.575 1.00 36.84 103 ALA A N 1
ATOM 779 C CA . ALA A 1 103 ? -45.359 -15.703 14.721 1.00 36.84 103 ALA A CA 1
ATOM 780 C C . ALA A 1 103 ? -44.110 -15.457 15.590 1.00 36.84 103 ALA A C 1
ATOM 782 O O . ALA A 1 103 ? -44.005 -15.910 16.726 1.00 36.84 103 ALA A O 1
ATOM 783 N N . GLN A 1 104 ? -43.120 -14.763 15.037 1.00 38.56 104 GLN A N 1
ATOM 784 C CA . GLN A 1 104 ? -42.064 -14.119 15.781 1.00 38.56 104 GLN A CA 1
ATOM 785 C C . GLN A 1 104 ? -42.750 -13.010 16.556 1.00 38.56 104 GLN A C 1
ATOM 787 O O . GLN A 1 104 ? -43.287 -12.058 15.987 1.00 38.56 104 GLN A O 1
ATOM 792 N N . GLN A 1 105 ? -42.821 -13.239 17.866 1.00 41.12 105 GLN A N 1
ATOM 793 C CA . GLN A 1 105 ? -43.321 -12.312 18.867 1.00 41.12 105 GLN A CA 1
ATOM 794 C C . GLN A 1 105 ? -42.900 -10.899 18.472 1.00 41.12 105 GLN A C 1
ATOM 796 O O . GLN A 1 105 ? -41.714 -10.639 18.262 1.00 41.12 105 GLN A O 1
ATOM 801 N N . ALA A 1 106 ? -43.886 -10.018 18.299 1.00 44.53 106 ALA A N 1
ATOM 802 C CA . ALA A 1 106 ? -43.635 -8.641 17.910 1.00 44.53 106 ALA A CA 1
ATOM 803 C C . ALA A 1 106 ? -42.544 -8.059 18.829 1.00 44.53 106 ALA A C 1
ATOM 805 O O . ALA A 1 106 ? -42.659 -8.242 20.047 1.00 44.53 106 ALA A O 1
ATOM 806 N N . PRO A 1 107 ? -41.497 -7.400 18.292 1.00 55.22 107 PRO A N 1
ATOM 807 C CA . PRO A 1 107 ? -40.369 -6.952 19.096 1.00 55.22 107 PRO A CA 1
ATOM 808 C C . PRO A 1 107 ? -40.868 -6.145 20.293 1.00 55.22 107 PRO A C 1
ATOM 810 O O . PRO A 1 107 ? -41.513 -5.107 20.127 1.00 55.22 107 PRO A O 1
ATOM 813 N N . LEU A 1 108 ? -40.617 -6.633 21.508 1.00 60.22 108 LEU A N 1
ATOM 814 C CA . LEU A 1 108 ? -40.865 -5.838 22.702 1.00 60.22 108 LEU A CA 1
ATOM 815 C C . LEU A 1 108 ? -40.020 -4.574 22.593 1.00 60.22 108 LEU A C 1
ATOM 817 O O . LEU A 1 108 ? -38.833 -4.624 22.270 1.00 60.22 108 LEU A O 1
ATOM 821 N N . GLY A 1 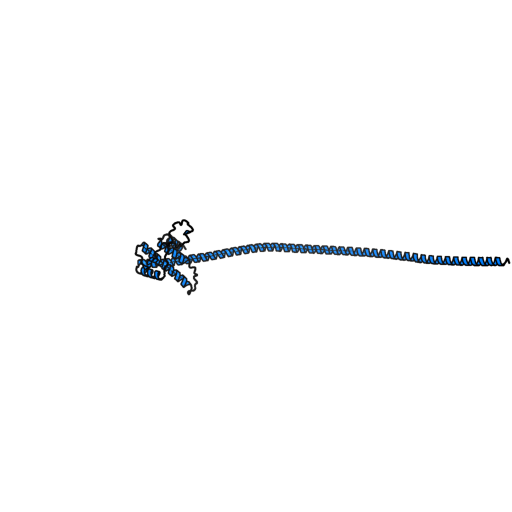109 ? -40.647 -3.431 22.824 1.00 64.69 109 GLY A N 1
ATOM 822 C CA . GLY A 1 109 ? -39.963 -2.159 22.725 1.00 64.69 109 GLY A CA 1
ATOM 823 C C . GLY A 1 109 ? -40.594 -1.122 23.627 1.00 64.69 109 GLY A C 1
ATOM 824 O O . GLY A 1 109 ? -41.758 -1.214 24.022 1.00 64.69 109 GLY A O 1
ATOM 825 N N . TYR A 1 110 ? -39.800 -0.115 23.951 1.00 71.12 110 TYR A N 1
ATOM 826 C CA . TYR A 1 110 ? -40.275 1.031 24.704 1.00 71.12 110 TYR A CA 1
ATOM 827 C C . TYR A 1 110 ? -40.968 2.020 23.771 1.00 71.12 110 TYR A C 1
ATOM 829 O O . TYR A 1 110 ? -40.607 2.145 22.591 1.00 71.12 110 TYR A O 1
ATOM 837 N N . LYS A 1 111 ? -41.985 2.698 24.308 1.00 71.38 111 LYS A N 1
ATOM 838 C CA . LYS A 1 111 ? -42.528 3.909 23.692 1.00 71.38 111 LYS A CA 1
ATOM 839 C C . LYS A 1 111 ? -41.466 5.007 23.768 1.00 71.38 111 LYS A C 1
ATOM 841 O O . LYS A 1 111 ? -40.563 4.946 24.598 1.00 71.38 111 LYS A O 1
ATOM 846 N N . GLU A 1 112 ? -41.571 5.986 22.883 1.00 68.12 112 GLU A N 1
ATOM 847 C CA . GLU A 1 112 ? -40.709 7.163 22.918 1.00 68.12 112 GLU A CA 1
ATOM 848 C C . GLU A 1 112 ? -40.945 7.930 24.226 1.00 68.12 112 GLU A C 1
ATOM 850 O O . GLU A 1 112 ? -42.090 8.167 24.621 1.00 68.12 112 GLU A O 1
ATOM 855 N N . THR A 1 113 ? -39.863 8.241 24.938 1.00 74.56 113 THR A N 1
ATOM 856 C CA . THR A 1 113 ? -39.891 8.834 26.281 1.00 74.56 113 THR A CA 1
ATOM 857 C C . THR A 1 113 ? -39.215 10.195 26.256 1.00 74.56 113 THR A C 1
ATOM 859 O O . THR A 1 113 ? -38.069 10.290 25.832 1.00 74.56 113 THR A O 1
ATOM 862 N N . SER A 1 114 ? -39.905 11.237 26.729 1.00 80.31 114 SER A N 1
ATOM 863 C CA . SER A 1 114 ? -39.322 12.578 26.867 1.00 80.31 114 SER A CA 1
ATOM 864 C C . SER A 1 114 ? -38.486 12.700 28.148 1.00 80.31 114 SER A C 1
ATOM 866 O O . SER A 1 114 ? -38.707 11.957 29.112 1.00 80.31 114 SER A O 1
ATOM 868 N N . LYS A 1 115 ? -37.550 13.659 28.191 1.00 82.56 115 LYS A N 1
ATOM 869 C CA . LYS A 1 115 ? -36.686 13.899 29.365 1.00 82.56 115 LYS A CA 1
ATOM 870 C C . LYS A 1 115 ? -37.502 14.230 30.616 1.00 82.56 115 LYS A C 1
ATOM 872 O O . LYS A 1 115 ? -37.181 13.777 31.712 1.00 82.56 115 LYS A O 1
ATOM 877 N N . GLU A 1 116 ? -38.610 14.948 30.450 1.00 84.56 116 GLU A N 1
ATOM 878 C CA . GLU A 1 116 ? -39.522 15.309 31.537 1.00 84.56 116 GLU A CA 1
ATOM 879 C C . GLU A 1 116 ? -40.160 14.061 32.161 1.00 84.56 116 GLU A C 1
ATOM 881 O O . GLU A 1 116 ? -40.236 13.950 33.384 1.00 84.56 116 GLU A O 1
ATOM 886 N N . ARG A 1 117 ? -40.567 13.086 31.336 1.00 86.56 117 ARG A N 1
ATOM 887 C CA . ARG A 1 117 ? -41.148 11.817 31.807 1.00 86.56 117 ARG A CA 1
ATOM 888 C C . ARG A 1 117 ? -40.131 10.952 32.545 1.00 86.56 117 ARG A C 1
ATOM 890 O O . ARG A 1 117 ? -40.475 10.332 33.549 1.00 86.56 117 ARG A O 1
ATOM 897 N N . VAL A 1 118 ? -38.881 10.945 32.083 1.00 88.50 118 VAL A N 1
ATOM 898 C CA . VAL A 1 118 ? -37.765 10.286 32.782 1.00 88.50 118 VAL A CA 1
ATOM 899 C C . VAL A 1 118 ? -37.567 10.914 34.164 1.00 88.50 118 VAL A C 1
ATOM 901 O O . VAL A 1 118 ? -37.575 10.203 35.168 1.00 88.50 118 VAL A O 1
ATOM 904 N N . GLY A 1 119 ? -37.496 12.247 34.239 1.00 89.12 119 GLY A N 1
ATOM 905 C CA . GLY A 1 119 ? -37.345 12.975 35.503 1.00 89.12 119 GLY A CA 1
ATOM 906 C C . GLY A 1 119 ? -38.495 12.751 36.493 1.00 89.12 119 GLY A C 1
ATOM 907 O O . GLY A 1 119 ? -38.252 12.555 37.688 1.00 89.12 119 GLY A O 1
ATOM 908 N N . GLN A 1 120 ? -39.741 12.722 36.009 1.00 90.88 120 GLN A N 1
ATOM 909 C CA . GLN A 1 120 ? -40.925 12.421 36.826 1.00 90.88 120 GLN A CA 1
ATOM 910 C C . GLN A 1 120 ? -40.868 11.007 37.415 1.00 90.88 120 GLN A C 1
ATOM 912 O O . GLN A 1 120 ? -41.041 10.841 38.622 1.00 90.88 120 GLN A O 1
ATOM 917 N N . CYS A 1 121 ? -40.551 9.998 36.598 1.00 90.94 121 CYS A N 1
ATOM 918 C CA . CYS A 1 121 ? -40.436 8.625 37.083 1.00 90.94 121 CYS A CA 1
ATOM 919 C C . CYS A 1 121 ? -39.283 8.462 38.086 1.00 90.94 121 CYS A C 1
ATOM 921 O O . CYS A 1 121 ? -39.476 7.871 39.145 1.00 90.94 121 CYS A O 1
ATOM 923 N N . ILE A 1 122 ? -38.106 9.039 37.825 1.00 91.25 122 ILE A N 1
ATOM 924 C CA . ILE A 1 122 ? -36.977 8.998 38.774 1.00 91.25 122 ILE A CA 1
ATOM 925 C C . ILE A 1 122 ? -37.348 9.651 40.106 1.00 91.25 122 ILE A C 1
ATOM 927 O O . ILE A 1 122 ? -36.985 9.140 41.166 1.00 91.25 122 ILE A O 1
ATOM 931 N N . SER A 1 123 ? -38.088 10.761 40.068 1.00 91.62 123 SER A N 1
ATOM 932 C CA . SER A 1 123 ? -38.561 11.423 41.287 1.00 91.62 123 SER A CA 1
ATOM 933 C C . SER A 1 123 ? -39.490 10.510 42.089 1.00 91.62 123 SER A C 1
ATOM 935 O O . SER A 1 123 ? -39.340 10.426 43.306 1.00 91.62 123 SER A O 1
ATOM 937 N N . ALA A 1 124 ? -40.370 9.760 41.417 1.00 88.44 124 ALA A N 1
ATOM 938 C CA . ALA A 1 124 ? -41.220 8.765 42.064 1.00 88.44 124 ALA A CA 1
ATOM 939 C C . ALA A 1 124 ? -40.421 7.576 42.627 1.00 88.44 124 ALA A C 1
ATOM 941 O O . ALA A 1 124 ? -40.638 7.175 43.769 1.00 88.44 124 ALA A O 1
ATOM 942 N N . LEU A 1 125 ? -39.443 7.059 41.874 1.00 87.94 125 LEU A N 1
ATOM 943 C CA . LEU A 1 125 ? -38.555 5.974 42.315 1.00 87.94 125 LEU A CA 1
ATOM 944 C C . LEU A 1 125 ? -37.697 6.367 43.526 1.00 87.94 125 LEU A C 1
ATOM 946 O O . LEU A 1 125 ? -37.325 5.497 44.309 1.00 87.94 125 LEU A O 1
ATOM 950 N N . ARG A 1 126 ? -37.382 7.657 43.693 1.00 89.50 126 ARG A N 1
ATOM 951 C CA . ARG A 1 126 ? -36.609 8.172 44.833 1.00 89.50 126 ARG A CA 1
ATOM 952 C C . ARG A 1 126 ? -37.387 8.143 46.150 1.00 89.50 126 ARG A C 1
ATOM 954 O O . ARG A 1 126 ? -36.763 8.108 47.206 1.00 89.50 126 ARG A O 1
ATOM 961 N N . MET A 1 127 ? -38.720 8.173 46.104 1.00 87.31 127 MET A N 1
ATOM 962 C CA . MET A 1 127 ? -39.548 8.224 47.316 1.00 87.31 127 MET A CA 1
ATOM 963 C C . MET A 1 127 ? -39.475 6.935 48.149 1.00 87.31 127 MET A C 1
ATOM 965 O O . MET A 1 127 ? -39.688 6.980 49.356 1.00 87.31 127 MET A O 1
ATOM 969 N N . GLU A 1 128 ? -39.140 5.805 47.525 1.00 84.00 128 GLU A N 1
ATOM 970 C CA . GLU A 1 128 ? -39.015 4.495 48.167 1.00 84.00 128 GLU A CA 1
ATOM 971 C C . GLU A 1 128 ? -37.548 4.022 48.108 1.00 84.00 128 GLU A C 1
ATOM 973 O O . GLU A 1 128 ? -36.918 3.988 47.049 1.00 84.00 128 GLU A O 1
ATOM 978 N N . SER A 1 129 ? -36.976 3.631 49.253 1.00 83.56 129 SER A N 1
ATOM 979 C CA . SER A 1 129 ? -35.540 3.313 49.354 1.00 83.56 129 SER A CA 1
ATOM 980 C C . SER A 1 129 ? -35.128 2.116 48.491 1.00 83.56 129 SER A C 1
ATOM 982 O O . SER A 1 129 ? -34.082 2.149 47.845 1.00 83.56 129 SER A O 1
ATOM 984 N N . GLN A 1 130 ? -35.972 1.083 48.422 1.00 83.06 130 GLN A N 1
ATOM 985 C CA . GLN A 1 130 ? -35.702 -0.129 47.644 1.00 83.06 130 GLN A CA 1
ATOM 986 C C . GLN A 1 130 ? -35.640 0.154 46.135 1.00 83.06 130 GLN A C 1
ATOM 988 O O . GLN A 1 130 ? -34.765 -0.366 45.442 1.00 83.06 130 GLN A O 1
ATOM 993 N N . THR A 1 131 ? -36.533 1.004 45.619 1.00 84.88 131 THR A N 1
ATOM 994 C CA . THR A 1 131 ? -36.560 1.374 44.195 1.00 84.88 131 THR A CA 1
ATOM 995 C C . THR A 1 131 ? -35.441 2.331 43.828 1.00 84.88 131 THR A C 1
ATOM 997 O O . THR A 1 131 ? -34.885 2.226 42.735 1.00 84.88 131 THR A O 1
ATOM 1000 N N . TRP A 1 132 ? -35.066 3.226 44.743 1.00 89.69 132 TRP A N 1
ATOM 1001 C CA . TRP A 1 132 ? -33.920 4.103 44.543 1.00 89.69 132 TRP A CA 1
ATOM 1002 C C . TRP A 1 132 ? -32.610 3.314 44.450 1.00 89.69 132 TRP A C 1
ATOM 1004 O O . TRP A 1 132 ? -31.826 3.560 43.536 1.00 89.69 132 TRP A O 1
ATOM 1014 N N . THR A 1 133 ? -32.398 2.327 45.330 1.00 88.69 133 THR A N 1
ATOM 1015 C CA . THR A 1 133 ? -31.214 1.453 45.276 1.00 88.69 133 THR A CA 1
ATOM 1016 C C . THR A 1 133 ? -31.156 0.647 43.978 1.00 88.69 133 THR A C 1
ATOM 1018 O O . THR A 1 133 ? -30.091 0.531 43.371 1.00 88.69 133 THR A O 1
ATOM 1021 N N . SER A 1 134 ? -32.298 0.124 43.524 1.00 87.56 134 SER A N 1
ATOM 1022 C CA . SER A 1 134 ? -32.405 -0.557 42.230 1.00 87.56 134 SER A CA 1
ATOM 1023 C C . SER A 1 134 ? -31.981 0.360 41.079 1.00 87.56 134 SER A C 1
ATOM 1025 O O . SER A 1 134 ? -31.086 0.017 40.300 1.00 87.56 134 SER A O 1
ATOM 1027 N N . TYR A 1 135 ? -32.544 1.569 41.021 1.00 91.56 135 TYR A N 1
ATOM 1028 C CA . TYR A 1 135 ? -32.190 2.570 40.020 1.00 91.56 135 TYR A CA 1
ATOM 1029 C C . TYR A 1 135 ? -30.697 2.932 40.062 1.00 91.56 135 TYR A C 1
ATOM 1031 O O . TYR A 1 135 ? -30.033 2.877 39.027 1.00 91.56 135 TYR A O 1
ATOM 1039 N N . SER A 1 136 ? -30.138 3.251 41.236 1.00 88.25 136 SER A N 1
ATOM 1040 C CA . SER A 1 136 ? -28.732 3.660 41.349 1.00 88.25 136 SER A CA 1
ATOM 1041 C C . SER A 1 136 ? -27.775 2.542 40.937 1.00 88.25 136 SER A C 1
ATOM 1043 O O . SER A 1 136 ? -26.813 2.787 40.210 1.00 88.25 136 SER A O 1
ATOM 1045 N N . ASN A 1 137 ? -28.060 1.297 41.332 1.00 88.69 137 ASN A N 1
ATOM 1046 C CA . ASN A 1 137 ? -27.252 0.143 40.932 1.00 88.69 137 ASN A CA 1
ATOM 1047 C C . ASN A 1 137 ? -27.337 -0.098 39.422 1.00 88.69 137 ASN A C 1
ATOM 1049 O O . ASN A 1 137 ? -26.321 -0.340 38.769 1.00 88.69 137 ASN A O 1
ATOM 1053 N N . SER A 1 138 ? -28.541 0.020 38.861 1.00 88.94 138 SER A N 1
ATOM 1054 C CA . SER A 1 138 ? -28.778 -0.108 37.422 1.00 88.94 138 SER A CA 1
ATOM 1055 C C . SER A 1 138 ? -28.018 0.956 36.633 1.00 88.94 138 SER A C 1
ATOM 1057 O O . SER A 1 138 ? -27.420 0.649 35.606 1.00 88.94 138 SER A O 1
ATOM 1059 N N . TYR A 1 139 ? -27.975 2.187 37.138 1.00 88.88 139 TYR A N 1
ATOM 1060 C CA . TYR A 1 139 ? -27.223 3.283 36.538 1.00 88.88 139 TYR A CA 1
ATOM 1061 C C . TYR A 1 139 ? -25.713 3.020 36.540 1.00 88.88 139 TYR A C 1
ATOM 1063 O O . TYR A 1 139 ? -25.068 3.111 35.497 1.00 88.88 139 TYR A O 1
ATOM 1071 N N . HIS A 1 140 ? -25.143 2.611 37.678 1.00 85.19 140 HIS A N 1
ATOM 1072 C CA . HIS A 1 140 ? -23.724 2.247 37.744 1.00 85.19 140 HIS A CA 1
ATOM 1073 C C . HIS A 1 140 ? -23.380 1.074 36.815 1.00 85.19 140 HIS A C 1
ATOM 1075 O O . HIS A 1 140 ? -22.330 1.075 36.171 1.00 85.19 140 HIS A O 1
ATOM 1081 N N . ASN A 1 141 ? -24.278 0.095 36.689 1.00 85.31 141 ASN A N 1
ATOM 1082 C CA . ASN A 1 141 ? -24.121 -0.988 35.723 1.00 85.31 141 ASN A CA 1
ATOM 1083 C C . ASN A 1 141 ? -24.134 -0.467 34.272 1.00 85.31 141 ASN A C 1
ATOM 1085 O O . ASN A 1 141 ? -23.338 -0.914 33.450 1.00 85.31 141 ASN A O 1
ATOM 1089 N N . ALA A 1 142 ? -24.982 0.520 33.968 1.00 86.38 142 ALA A N 1
ATOM 1090 C CA . ALA A 1 142 ? -25.051 1.143 32.648 1.00 86.38 142 ALA A CA 1
ATOM 1091 C C . ALA A 1 142 ? -23.726 1.801 32.243 1.00 86.38 142 ALA A C 1
ATOM 1093 O O . ALA A 1 142 ? -23.248 1.588 31.129 1.00 86.38 142 ALA A O 1
ATOM 1094 N N . VAL A 1 143 ? -23.104 2.534 33.173 1.00 85.81 143 VAL A N 1
ATOM 1095 C CA . VAL A 1 143 ? -21.782 3.154 32.979 1.00 85.81 143 VAL A CA 1
ATOM 1096 C C . VAL A 1 143 ? -20.740 2.093 32.620 1.00 85.81 143 VAL A C 1
ATOM 1098 O O . VAL A 1 143 ? -20.004 2.245 31.647 1.00 85.81 143 VAL A O 1
ATOM 1101 N N . ASN A 1 144 ? -20.714 0.978 33.354 1.00 83.31 144 ASN A N 1
ATOM 1102 C CA . ASN A 1 144 ? -19.768 -0.110 33.100 1.00 83.31 144 ASN A CA 1
ATOM 1103 C C . ASN A 1 144 ? -19.993 -0.778 31.738 1.00 83.31 144 ASN A C 1
ATOM 1105 O O . ASN A 1 144 ? -19.025 -1.054 31.027 1.00 83.31 144 ASN A O 1
ATOM 1109 N N . ILE A 1 145 ? -21.253 -1.017 31.361 1.00 82.56 145 ILE A N 1
ATOM 1110 C CA . ILE A 1 145 ? -21.610 -1.578 30.051 1.00 82.56 145 ILE A CA 1
ATOM 1111 C C . ILE A 1 145 ? -21.163 -0.633 28.935 1.00 82.56 145 ILE A C 1
ATOM 1113 O O . ILE A 1 145 ? -20.480 -1.073 28.014 1.00 82.56 145 ILE A O 1
ATOM 1117 N N . CYS A 1 146 ? -21.486 0.658 29.024 1.00 84.12 146 CYS A N 1
ATOM 1118 C CA . CYS A 1 146 ? -21.104 1.619 27.993 1.00 84.12 146 CYS A CA 1
ATOM 1119 C C . CYS A 1 146 ? -19.584 1.778 27.867 1.00 84.12 146 CYS A C 1
ATOM 1121 O O . CYS A 1 146 ? -19.072 1.752 26.749 1.00 84.12 146 CYS A O 1
ATOM 1123 N N . ASN A 1 147 ? -18.851 1.862 28.981 1.00 82.50 147 ASN A N 1
ATOM 1124 C CA . ASN A 1 147 ? -17.386 1.921 28.953 1.00 82.50 147 ASN A CA 1
ATOM 1125 C C . ASN A 1 147 ? -16.779 0.679 28.287 1.00 82.50 147 ASN A C 1
ATOM 1127 O O . ASN A 1 147 ? -15.833 0.785 27.507 1.00 82.50 147 ASN A O 1
ATOM 1131 N N . ALA A 1 148 ? -17.342 -0.501 28.557 1.00 81.75 148 ALA A N 1
ATOM 1132 C CA . ALA A 1 148 ? -16.899 -1.736 27.929 1.00 81.75 148 ALA A CA 1
ATOM 1133 C C . ALA A 1 148 ? -17.199 -1.772 26.423 1.00 81.75 148 ALA A C 1
ATOM 1135 O O . ALA A 1 148 ? -16.323 -2.134 25.640 1.00 81.75 148 ALA A O 1
ATOM 1136 N N . MET A 1 149 ? -18.408 -1.378 26.012 1.00 80.62 149 MET A N 1
ATOM 1137 C CA . MET A 1 149 ? -18.797 -1.360 24.599 1.00 80.62 149 MET A CA 1
ATOM 1138 C C . MET A 1 149 ? -17.941 -0.391 23.784 1.00 80.62 149 MET A C 1
ATOM 1140 O O . MET A 1 149 ? -17.507 -0.749 22.693 1.00 80.62 149 MET A O 1
ATOM 1144 N N . ARG A 1 150 ? -17.631 0.790 24.331 1.00 78.31 150 ARG A N 1
ATOM 1145 C CA . ARG A 1 150 ? -16.727 1.751 23.684 1.00 78.31 150 ARG A CA 1
ATOM 1146 C C . ARG A 1 150 ? -15.333 1.167 23.462 1.00 78.31 150 ARG A C 1
ATOM 1148 O O . ARG A 1 150 ? -14.819 1.246 22.352 1.00 78.31 150 ARG A O 1
ATOM 1155 N N . GLY A 1 151 ? -14.766 0.510 24.476 1.00 75.62 151 GLY A N 1
ATOM 1156 C CA . GLY A 1 151 ? -13.456 -0.134 24.350 1.00 75.62 151 GLY A CA 1
ATOM 1157 C C . GLY A 1 151 ? -13.417 -1.250 23.296 1.00 75.62 151 GLY A C 1
ATOM 1158 O O . GLY A 1 151 ? -12.413 -1.411 22.605 1.00 75.62 151 GLY A O 1
ATOM 1159 N N . GLU A 1 152 ? -14.503 -2.012 23.132 1.00 78.19 152 GLU A N 1
ATOM 1160 C CA . GLU A 1 152 ? -14.582 -3.046 22.089 1.00 78.19 152 GLU A CA 1
ATOM 1161 C C . GLU A 1 152 ? -14.722 -2.443 20.680 1.00 78.19 152 GLU A C 1
ATOM 1163 O O . GLU A 1 152 ? -14.042 -2.900 19.758 1.00 78.19 152 GLU A O 1
ATOM 1168 N N . VAL A 1 153 ? -15.528 -1.386 20.515 1.00 76.88 153 VAL A N 1
ATOM 1169 C CA . VAL A 1 153 ? -15.666 -0.667 19.234 1.00 76.88 153 VAL A CA 1
ATOM 1170 C C . VAL A 1 153 ? -14.332 -0.042 18.820 1.00 76.88 153 VAL A C 1
ATOM 1172 O O . VAL A 1 153 ? -13.877 -0.252 17.697 1.00 76.88 153 VAL A O 1
ATOM 1175 N N . GLU A 1 154 ? -13.644 0.654 19.728 1.00 77.12 154 GLU A N 1
ATOM 1176 C CA . GLU A 1 154 ? -12.338 1.267 19.442 1.00 77.12 154 GLU A CA 1
ATOM 1177 C C . GLU A 1 154 ? -11.305 0.226 18.977 1.00 77.12 154 GLU A C 1
ATOM 1179 O O . GLU A 1 154 ? -10.626 0.424 17.963 1.00 77.12 154 GLU A O 1
ATOM 1184 N N . LYS A 1 155 ? -11.254 -0.935 19.644 1.00 80.19 155 LYS A N 1
ATOM 1185 C CA . LYS A 1 155 ? -10.376 -2.052 19.265 1.00 80.19 155 LYS A CA 1
ATOM 1186 C C . LYS A 1 155 ? -10.705 -2.604 17.874 1.00 80.19 155 LYS A C 1
ATOM 1188 O O . LYS A 1 155 ? -9.797 -2.947 17.114 1.00 80.19 155 LYS A O 1
ATOM 1193 N N . ASP A 1 156 ? -11.983 -2.743 17.530 1.00 78.50 156 ASP A N 1
ATOM 1194 C CA . ASP A 1 156 ? -12.390 -3.241 16.211 1.00 78.50 156 ASP A CA 1
ATOM 1195 C C . ASP A 1 156 ? -12.025 -2.255 15.089 1.00 78.50 156 ASP A C 1
ATOM 1197 O O . ASP A 1 156 ? -11.580 -2.679 14.013 1.00 78.50 156 ASP A O 1
ATOM 1201 N N . HIS A 1 157 ? -12.112 -0.947 15.356 1.00 78.25 157 HIS A N 1
ATOM 1202 C CA . HIS A 1 157 ? -11.680 0.099 14.425 1.00 78.25 157 HIS A CA 1
ATOM 1203 C C . HIS A 1 157 ? -10.158 0.073 14.224 1.00 78.25 157 HIS A C 1
ATOM 1205 O O . HIS A 1 157 ? -9.687 0.126 13.082 1.00 78.25 157 HIS A O 1
ATOM 1211 N N . GLU A 1 158 ? -9.379 -0.072 15.299 1.00 75.62 158 GLU A N 1
ATOM 1212 C CA . GLU A 1 158 ? -7.919 -0.203 15.218 1.00 75.62 158 GLU A CA 1
ATOM 1213 C C . GLU A 1 158 ? -7.502 -1.461 14.441 1.00 75.62 158 GLU A C 1
ATOM 1215 O O . GLU A 1 158 ? -6.682 -1.390 13.521 1.00 75.62 158 GLU A O 1
ATOM 1220 N N . LEU A 1 159 ? -8.131 -2.604 14.727 1.00 84.44 159 LEU A N 1
ATOM 1221 C CA . LEU A 1 159 ? -7.864 -3.858 14.025 1.00 84.44 159 LEU A CA 1
ATOM 1222 C C . LEU A 1 159 ? -8.190 -3.760 12.527 1.00 84.44 159 LEU A C 1
ATOM 1224 O O . LEU A 1 159 ? -7.460 -4.303 11.694 1.00 84.44 159 LEU A O 1
ATOM 1228 N N . SER A 1 160 ? -9.279 -3.073 12.168 1.00 81.88 160 SER A N 1
ATOM 1229 C CA . SER A 1 160 ? -9.640 -2.815 10.771 1.00 81.88 160 SER A CA 1
ATOM 1230 C C . SER A 1 160 ? -8.564 -1.992 10.054 1.00 81.88 160 SER A C 1
ATOM 1232 O O . SER A 1 160 ? -8.114 -2.369 8.969 1.00 81.88 160 SER A O 1
ATOM 1234 N N . ARG A 1 161 ? -8.067 -0.925 10.693 1.00 80.88 161 ARG A N 1
ATOM 1235 C CA . ARG A 1 161 ? -6.973 -0.098 10.154 1.00 80.88 161 ARG A CA 1
ATOM 1236 C C . ARG A 1 161 ? -5.684 -0.897 9.985 1.00 80.88 161 ARG A C 1
ATOM 1238 O O . ARG A 1 161 ? -5.062 -0.819 8.926 1.00 80.88 161 ARG A O 1
ATOM 1245 N N . PHE A 1 162 ? -5.316 -1.708 10.977 1.00 88.38 162 PHE A N 1
ATOM 1246 C CA . PHE A 1 162 ? -4.142 -2.576 10.888 1.00 88.38 162 PHE A CA 1
ATOM 1247 C C . PHE A 1 162 ? -4.246 -3.543 9.701 1.00 88.38 162 PHE A C 1
ATOM 1249 O O . PHE A 1 162 ? -3.304 -3.653 8.922 1.00 88.38 162 PHE A O 1
ATOM 1256 N N . LYS A 1 163 ? -5.415 -4.164 9.479 1.00 89.19 163 LYS A N 1
ATOM 1257 C CA . LYS A 1 163 ? -5.652 -5.037 8.312 1.00 89.19 163 LYS A CA 1
ATOM 1258 C C . LYS A 1 163 ? -5.457 -4.310 6.981 1.00 89.19 163 LYS A C 1
ATOM 1260 O O . LYS A 1 163 ? -4.904 -4.895 6.051 1.00 89.19 163 LYS A O 1
ATOM 1265 N N . VAL A 1 164 ? -5.926 -3.066 6.872 1.00 92.38 164 VAL A N 1
ATOM 1266 C CA . VAL A 1 164 ? -5.731 -2.250 5.663 1.00 92.38 164 VAL A CA 1
ATOM 1267 C C . VAL A 1 164 ? -4.246 -1.966 5.446 1.00 92.38 164 VAL A C 1
ATOM 1269 O O . VAL A 1 164 ? -3.753 -2.163 4.337 1.00 92.38 164 VAL A O 1
ATOM 1272 N N . LEU A 1 165 ? -3.525 -1.574 6.500 1.00 91.38 165 LEU A N 1
ATOM 1273 C CA . LEU A 1 165 ? -2.088 -1.320 6.428 1.00 91.38 165 LEU A CA 1
ATOM 1274 C C . LEU A 1 165 ? -1.312 -2.574 6.005 1.00 91.38 165 LEU A C 1
ATOM 1276 O O . LEU A 1 165 ? -0.515 -2.501 5.076 1.00 91.38 165 LEU A O 1
ATOM 1280 N N . THR A 1 166 ? -1.585 -3.729 6.621 1.00 91.38 166 THR A N 1
ATOM 1281 C CA . THR A 1 166 ? -0.924 -4.996 6.274 1.00 91.38 166 THR A CA 1
ATOM 1282 C C . THR A 1 166 ? -1.128 -5.358 4.803 1.00 91.38 166 THR A C 1
ATOM 1284 O O . THR A 1 166 ? -0.158 -5.686 4.125 1.00 91.38 166 THR A O 1
ATOM 1287 N N . LYS A 1 167 ? -2.355 -5.231 4.280 1.00 92.12 167 LYS A N 1
ATOM 1288 C CA . LYS A 1 167 ? -2.638 -5.480 2.856 1.00 92.12 167 LYS A CA 1
ATOM 1289 C C . LYS A 1 167 ? -1.918 -4.499 1.935 1.00 92.12 167 LYS A C 1
ATOM 1291 O O . LYS A 1 167 ? -1.424 -4.893 0.887 1.00 92.12 167 LYS A O 1
ATOM 1296 N N . ALA A 1 168 ? -1.853 -3.222 2.308 1.00 92.19 168 ALA A N 1
ATOM 1297 C CA . ALA A 1 168 ? -1.114 -2.236 1.528 1.00 92.19 168 ALA A CA 1
ATOM 1298 C C . ALA A 1 168 ? 0.386 -2.574 1.483 1.00 92.19 168 ALA A C 1
ATOM 1300 O O . ALA A 1 168 ? 1.000 -2.483 0.422 1.00 92.19 168 ALA A O 1
ATOM 1301 N N . THR A 1 169 ? 0.969 -3.004 2.606 1.00 92.06 169 THR A N 1
ATOM 1302 C CA . THR A 1 169 ? 2.369 -3.446 2.666 1.00 92.06 169 THR A CA 1
ATOM 1303 C C . THR A 1 169 ? 2.624 -4.685 1.806 1.00 92.06 169 THR A C 1
ATOM 1305 O O . THR A 1 169 ? 3.630 -4.720 1.103 1.00 92.06 169 THR A O 1
ATOM 1308 N N . GLU A 1 170 ? 1.716 -5.662 1.817 1.00 93.56 170 GLU A N 1
ATOM 1309 C CA . GLU A 1 170 ? 1.782 -6.850 0.953 1.00 93.56 170 GLU A CA 1
ATOM 1310 C C . GLU A 1 170 ? 1.789 -6.459 -0.533 1.00 93.56 170 GLU A C 1
ATOM 1312 O O . GLU A 1 170 ? 2.726 -6.797 -1.252 1.00 93.56 170 GLU A O 1
ATOM 1317 N N . SER A 1 171 ? 0.845 -5.617 -0.967 1.00 94.19 171 SER A N 1
ATOM 1318 C CA . SER A 1 171 ? 0.798 -5.120 -2.351 1.00 94.19 171 SER A CA 1
ATOM 1319 C C . SER A 1 171 ? 2.062 -4.357 -2.767 1.00 94.19 171 SER A C 1
ATOM 1321 O O . SER A 1 171 ? 2.502 -4.455 -3.913 1.00 94.19 171 SER A O 1
ATOM 1323 N N . VAL A 1 172 ? 2.660 -3.576 -1.858 1.00 94.12 172 VAL A N 1
ATOM 1324 C CA . VAL A 1 172 ? 3.928 -2.872 -2.125 1.00 94.12 172 VAL A CA 1
ATOM 1325 C C . VAL A 1 172 ? 5.084 -3.861 -2.276 1.00 94.12 172 VAL A C 1
ATOM 1327 O O . VAL A 1 172 ? 5.917 -3.685 -3.167 1.00 94.12 172 VAL A O 1
ATOM 1330 N N . ALA A 1 173 ? 5.140 -4.898 -1.438 1.00 91.62 173 ALA A N 1
ATOM 1331 C CA . ALA A 1 173 ? 6.155 -5.942 -1.543 1.00 91.62 173 ALA A CA 1
ATOM 1332 C C . ALA A 1 173 ? 6.043 -6.703 -2.875 1.00 91.62 173 ALA A C 1
ATOM 1334 O O . ALA A 1 173 ? 7.056 -6.910 -3.548 1.00 91.62 173 ALA A O 1
ATOM 1335 N N . ASP A 1 174 ? 4.823 -7.034 -3.301 1.00 95.38 174 ASP A N 1
ATOM 1336 C CA . ASP A 1 174 ? 4.570 -7.687 -4.587 1.00 95.38 174 ASP A CA 1
ATOM 1337 C C . ASP A 1 174 ? 4.992 -6.810 -5.769 1.00 95.38 174 ASP A C 1
ATOM 1339 O O . ASP A 1 174 ? 5.692 -7.274 -6.672 1.00 95.38 174 ASP A O 1
ATOM 1343 N N . ALA A 1 175 ? 4.639 -5.521 -5.748 1.00 93.00 175 ALA A N 1
ATOM 1344 C CA . ALA A 1 175 ? 5.047 -4.576 -6.786 1.00 93.00 175 ALA A CA 1
ATOM 1345 C C . ALA A 1 175 ? 6.577 -4.426 -6.864 1.00 93.00 175 ALA A C 1
ATOM 1347 O O . ALA A 1 175 ? 7.145 -4.334 -7.957 1.00 93.00 175 ALA A O 1
ATOM 1348 N N . LEU A 1 176 ? 7.264 -4.431 -5.718 1.00 93.31 176 LEU A N 1
ATOM 1349 C CA . LEU A 1 176 ? 8.723 -4.374 -5.672 1.00 93.31 176 LEU A CA 1
ATOM 1350 C C . LEU A 1 176 ? 9.362 -5.644 -6.253 1.00 93.31 176 LEU A C 1
ATOM 1352 O O . LEU A 1 176 ? 10.326 -5.542 -7.014 1.00 93.31 176 LEU A O 1
ATOM 1356 N N . ASN A 1 177 ? 8.816 -6.822 -5.942 1.00 94.88 177 ASN A N 1
ATOM 1357 C CA . ASN A 1 177 ? 9.283 -8.088 -6.510 1.00 94.88 177 ASN A CA 1
ATOM 1358 C C 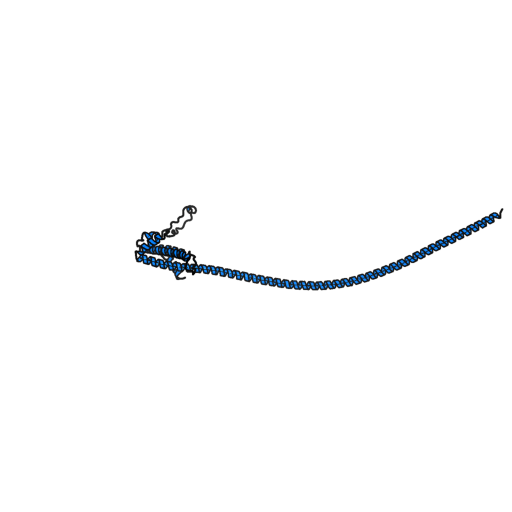. ASN A 1 177 ? 9.089 -8.137 -8.031 1.00 94.88 177 ASN A C 1
ATOM 1360 O O . ASN A 1 177 ? 10.035 -8.455 -8.749 1.00 94.88 177 ASN A O 1
ATOM 1364 N N . GLN A 1 178 ? 7.925 -7.724 -8.536 1.00 94.19 178 GLN A N 1
ATOM 1365 C CA . GLN A 1 178 ? 7.680 -7.636 -9.982 1.00 94.19 178 GLN A CA 1
ATOM 1366 C C . GLN A 1 178 ? 8.627 -6.639 -10.664 1.00 94.19 178 GLN A C 1
ATOM 1368 O O . GLN A 1 178 ? 9.162 -6.902 -11.740 1.00 94.19 178 GLN A O 1
ATOM 1373 N N . SER A 1 179 ? 8.881 -5.492 -10.028 1.00 91.31 179 SER A N 1
ATOM 1374 C CA . SER A 1 179 ? 9.860 -4.518 -10.520 1.00 91.31 179 SER A CA 1
ATOM 1375 C C . SER A 1 179 ? 11.254 -5.139 -10.625 1.00 91.31 179 SER A C 1
ATOM 1377 O O . SER A 1 179 ? 11.918 -4.983 -11.648 1.00 91.31 179 SER A O 1
ATOM 1379 N N . LYS A 1 180 ? 11.684 -5.900 -9.611 1.00 93.31 180 LYS A N 1
ATOM 1380 C CA . LYS A 1 180 ? 12.968 -6.612 -9.630 1.00 93.31 180 LYS A CA 1
ATOM 1381 C C . LYS A 1 180 ? 13.062 -7.602 -10.796 1.00 93.31 180 LYS A C 1
ATOM 1383 O O . LYS A 1 180 ? 14.070 -7.595 -11.496 1.00 93.31 180 LYS A O 1
ATOM 1388 N N . GLU A 1 181 ? 12.024 -8.398 -11.039 1.00 94.19 181 GLU A N 1
ATOM 1389 C CA . GLU A 1 181 ? 11.989 -9.337 -12.171 1.00 94.19 181 GLU A CA 1
ATOM 1390 C C . GLU A 1 181 ? 12.100 -8.610 -13.520 1.00 94.19 181 GLU A C 1
ATOM 1392 O O . GLU A 1 181 ? 12.887 -9.005 -14.383 1.00 94.19 181 GLU A O 1
ATOM 1397 N N . ASN A 1 182 ? 11.392 -7.487 -13.675 1.00 93.00 182 ASN A N 1
ATOM 1398 C CA . ASN A 1 182 ? 11.491 -6.642 -14.868 1.00 93.00 182 ASN A CA 1
ATOM 1399 C C . ASN A 1 182 ? 12.900 -6.054 -15.046 1.00 93.00 182 ASN A C 1
ATOM 1401 O O . ASN A 1 182 ? 13.404 -5.988 -16.170 1.00 93.00 182 ASN A O 1
ATOM 1405 N N . TRP A 1 183 ? 13.556 -5.647 -13.955 1.00 89.81 183 TRP A N 1
ATOM 1406 C CA . TRP A 1 183 ? 14.939 -5.167 -13.989 1.00 89.81 183 TRP A CA 1
ATOM 1407 C C . TRP A 1 183 ? 15.923 -6.256 -14.411 1.00 89.81 183 TRP A C 1
ATOM 1409 O O . TRP A 1 183 ? 16.815 -5.984 -15.218 1.00 89.81 183 TRP A O 1
ATOM 1419 N N . ASP A 1 184 ? 15.758 -7.481 -13.915 1.00 94.44 184 ASP A N 1
ATOM 1420 C CA . ASP A 1 184 ? 16.600 -8.614 -14.305 1.00 94.44 184 ASP A CA 1
ATOM 1421 C C . ASP A 1 184 ? 16.410 -8.964 -15.795 1.00 94.44 184 ASP A C 1
ATOM 1423 O O . ASP A 1 184 ? 17.397 -9.164 -16.513 1.00 94.44 184 ASP A O 1
ATOM 1427 N N . ALA A 1 185 ? 15.172 -8.930 -16.301 1.00 93.81 185 ALA A N 1
ATOM 1428 C CA . ALA A 1 185 ? 14.873 -9.122 -17.724 1.00 93.81 185 ALA A CA 1
ATOM 1429 C C . ALA A 1 185 ? 15.459 -8.006 -18.613 1.00 93.81 185 ALA A C 1
ATOM 1431 O O . ALA A 1 185 ? 16.061 -8.276 -19.662 1.00 93.81 185 ALA A O 1
ATOM 1432 N N . LEU A 1 186 ? 15.343 -6.744 -18.184 1.00 92.50 186 LEU A N 1
ATOM 1433 C CA . LEU A 1 186 ? 15.939 -5.605 -18.884 1.00 92.50 186 LEU A CA 1
ATOM 1434 C C . LEU A 1 186 ? 17.466 -5.716 -18.918 1.00 92.50 186 LEU A C 1
ATOM 1436 O O . LEU A 1 186 ? 18.082 -5.477 -19.957 1.00 92.50 186 LEU A O 1
ATOM 1440 N N . LYS A 1 187 ? 18.085 -6.114 -17.803 1.00 94.00 187 LYS A N 1
ATOM 1441 C CA . LYS A 1 187 ? 19.534 -6.323 -17.712 1.00 94.00 187 LYS A CA 1
ATOM 1442 C C . LYS A 1 187 ? 20.006 -7.423 -18.663 1.00 94.00 187 LYS A C 1
ATOM 1444 O O . LYS A 1 187 ? 21.036 -7.248 -19.314 1.00 94.00 187 LYS A O 1
ATOM 1449 N N . ALA A 1 188 ? 19.264 -8.525 -18.771 1.00 94.75 188 ALA A N 1
ATOM 1450 C CA . ALA A 1 188 ? 19.561 -9.583 -19.735 1.00 94.75 188 ALA A CA 1
ATOM 1451 C C . ALA A 1 188 ? 19.514 -9.056 -21.182 1.00 94.75 188 ALA A C 1
ATOM 1453 O O . ALA A 1 188 ? 20.489 -9.208 -21.919 1.00 94.75 188 ALA A O 1
ATOM 1454 N N . SER A 1 189 ? 18.445 -8.338 -21.537 1.00 93.25 189 SER A N 1
ATOM 1455 C CA . SER A 1 189 ? 18.268 -7.738 -22.870 1.00 93.25 189 SER A CA 1
ATOM 1456 C C . SER A 1 189 ? 19.359 -6.709 -23.200 1.00 93.25 189 SER A C 1
ATOM 1458 O O . SER A 1 189 ? 19.875 -6.652 -24.314 1.00 93.25 189 SER A O 1
ATOM 1460 N N . TYR A 1 190 ? 19.759 -5.901 -22.216 1.00 91.62 190 TYR A N 1
ATOM 1461 C CA . TYR A 1 190 ? 20.836 -4.925 -22.370 1.00 91.62 190 TYR A CA 1
ATOM 1462 C C . TYR A 1 190 ? 22.193 -5.593 -22.628 1.00 91.62 190 TYR A C 1
ATOM 1464 O O . TYR A 1 190 ? 22.954 -5.143 -23.488 1.00 91.62 190 TYR A O 1
ATOM 1472 N N . ASN A 1 191 ? 22.496 -6.685 -21.921 1.00 95.00 191 ASN A N 1
ATOM 1473 C CA . ASN A 1 191 ? 23.718 -7.450 -22.165 1.00 95.00 191 ASN A CA 1
ATOM 1474 C C . ASN A 1 191 ? 23.731 -8.041 -23.579 1.00 95.00 191 ASN A C 1
ATOM 1476 O O . ASN A 1 191 ? 24.749 -7.947 -24.265 1.00 95.00 191 ASN A O 1
ATOM 1480 N N . GLU A 1 192 ? 22.606 -8.593 -24.037 1.00 95.44 192 GLU A N 1
ATOM 1481 C CA . GLU A 1 192 ? 22.463 -9.103 -25.404 1.00 95.44 192 GLU A CA 1
ATOM 1482 C C . GLU A 1 192 ? 22.699 -8.002 -26.448 1.00 95.44 192 GLU A C 1
ATOM 1484 O O . GLU A 1 192 ? 23.492 -8.190 -27.373 1.00 95.44 192 GLU A O 1
ATOM 1489 N N . LEU A 1 193 ? 22.121 -6.813 -26.248 1.00 94.62 193 LEU A N 1
ATOM 1490 C CA . LEU A 1 193 ? 22.346 -5.659 -27.121 1.00 94.62 193 LEU A CA 1
ATOM 1491 C C . LEU A 1 193 ? 23.829 -5.261 -27.185 1.00 94.62 193 LEU A C 1
ATOM 1493 O O . LEU A 1 193 ? 24.346 -4.989 -28.270 1.00 94.62 193 LEU A O 1
ATOM 1497 N N . ILE A 1 194 ? 24.536 -5.244 -26.047 1.00 93.81 194 ILE A N 1
ATOM 1498 C CA . ILE A 1 194 ? 25.983 -4.974 -26.017 1.00 93.81 194 ILE A CA 1
ATOM 1499 C C . ILE A 1 194 ? 26.744 -6.016 -26.840 1.00 93.81 194 ILE A C 1
ATOM 1501 O O . ILE A 1 194 ? 27.664 -5.657 -27.583 1.00 93.81 194 ILE A O 1
ATOM 1505 N N . HIS A 1 195 ? 26.395 -7.296 -26.702 1.00 94.69 195 HIS A N 1
ATOM 1506 C CA . HIS A 1 195 ? 27.032 -8.369 -27.461 1.00 94.69 195 HIS A CA 1
ATOM 1507 C C . HIS A 1 195 ? 26.792 -8.209 -28.966 1.00 94.69 195 HIS A C 1
ATOM 1509 O O . HIS A 1 195 ? 27.766 -8.176 -29.722 1.00 94.69 195 HIS A O 1
ATOM 1515 N N . ALA A 1 196 ? 25.545 -7.985 -29.382 1.00 93.50 196 ALA A N 1
ATOM 1516 C CA . ALA A 1 196 ? 25.189 -7.753 -30.780 1.00 93.50 196 ALA A CA 1
ATOM 1517 C C . ALA A 1 196 ? 25.883 -6.507 -31.364 1.00 93.50 196 ALA A C 1
ATOM 1519 O O . ALA A 1 196 ? 26.381 -6.529 -32.490 1.00 93.50 196 ALA A O 1
ATOM 1520 N N . ALA A 1 197 ? 25.990 -5.421 -30.591 1.00 92.31 197 ALA A N 1
ATOM 1521 C CA . ALA A 1 197 ? 26.685 -4.207 -31.018 1.00 92.31 197 ALA A CA 1
ATOM 1522 C C . ALA A 1 197 ? 28.193 -4.437 -31.223 1.00 92.31 197 ALA A C 1
ATOM 1524 O O . ALA A 1 197 ? 28.778 -3.923 -32.181 1.00 92.31 197 ALA A O 1
ATOM 1525 N N . ARG A 1 198 ? 28.833 -5.221 -30.344 1.00 93.62 198 ARG A N 1
ATOM 1526 C CA . ARG A 1 198 ? 30.249 -5.603 -30.493 1.00 93.62 198 ARG A CA 1
ATOM 1527 C C . ARG A 1 198 ? 30.468 -6.480 -31.719 1.00 93.62 198 ARG A C 1
ATOM 1529 O O . ARG A 1 198 ? 31.418 -6.246 -32.461 1.00 93.62 198 ARG A O 1
ATOM 1536 N N . GLU A 1 199 ? 29.597 -7.457 -31.937 1.00 94.94 199 GLU A N 1
ATOM 1537 C CA . GLU A 1 199 ? 29.661 -8.336 -33.103 1.00 94.94 199 GLU A CA 1
ATOM 1538 C C . GLU A 1 199 ? 29.488 -7.550 -34.408 1.00 94.94 199 GLU A C 1
ATOM 1540 O O . GLU A 1 199 ? 30.338 -7.637 -35.292 1.00 94.94 199 GLU A O 1
ATOM 1545 N N . SER A 1 200 ? 28.474 -6.684 -34.479 1.00 88.69 200 SER A N 1
ATOM 1546 C CA . SER A 1 200 ? 28.239 -5.801 -35.627 1.00 88.69 200 SER A CA 1
ATOM 1547 C C . SER A 1 200 ? 29.440 -4.898 -35.922 1.00 88.69 200 SER A C 1
ATOM 1549 O O . SER A 1 200 ? 29.875 -4.786 -37.070 1.00 88.69 200 SER A O 1
ATOM 1551 N N . ARG A 1 201 ? 30.054 -4.310 -34.884 1.00 87.94 201 ARG A N 1
ATOM 1552 C CA . ARG A 1 201 ? 31.284 -3.519 -35.037 1.00 87.94 201 ARG A CA 1
ATOM 1553 C C . ARG A 1 201 ? 32.419 -4.350 -35.636 1.00 87.94 201 ARG A C 1
ATOM 1555 O O . ARG A 1 201 ? 33.093 -3.867 -36.542 1.00 87.94 201 ARG A O 1
ATOM 1562 N N . ASN A 1 202 ? 32.622 -5.568 -35.141 1.00 92.00 202 ASN A N 1
ATOM 1563 C CA . ASN A 1 202 ? 33.681 -6.451 -35.625 1.00 92.00 202 ASN A CA 1
ATOM 1564 C C . ASN A 1 202 ? 33.456 -6.862 -37.090 1.00 92.00 202 ASN A C 1
ATOM 1566 O O . ASN A 1 202 ? 34.403 -6.883 -37.881 1.00 92.00 202 ASN A O 1
ATOM 1570 N N . GLU A 1 203 ? 32.214 -7.153 -37.474 1.00 91.44 203 GLU A N 1
ATOM 1571 C CA . GLU A 1 203 ? 31.871 -7.478 -38.862 1.00 91.44 203 GLU A CA 1
ATOM 1572 C C . GLU A 1 203 ? 32.035 -6.271 -39.795 1.00 91.44 203 GLU A C 1
ATOM 1574 O O . GLU A 1 203 ? 32.602 -6.408 -40.881 1.00 91.44 203 GLU A O 1
ATOM 1579 N N . LEU A 1 204 ? 31.657 -5.067 -39.354 1.00 86.06 204 LEU A N 1
ATOM 1580 C CA . LEU A 1 204 ? 31.910 -3.833 -40.104 1.00 86.06 204 LEU A CA 1
ATOM 1581 C C . LEU A 1 204 ? 33.407 -3.583 -40.318 1.00 86.06 204 LEU A C 1
ATOM 1583 O O . LEU A 1 204 ? 33.807 -3.232 -41.430 1.00 86.06 204 LEU A O 1
ATOM 1587 N N . THR A 1 205 ? 34.249 -3.799 -39.302 1.00 87.50 205 THR A N 1
ATOM 1588 C CA . THR A 1 205 ? 35.706 -3.640 -39.454 1.00 87.50 205 THR A CA 1
ATOM 1589 C C . THR A 1 205 ? 36.292 -4.649 -40.436 1.00 87.50 205 THR A C 1
ATOM 1591 O O . THR A 1 205 ? 37.024 -4.249 -41.339 1.00 87.50 205 THR A O 1
ATOM 1594 N N . LYS A 1 206 ? 35.895 -5.926 -40.353 1.00 87.06 206 LYS A N 1
ATOM 1595 C CA . LYS A 1 206 ? 36.345 -6.956 -41.306 1.00 87.06 206 LYS A CA 1
ATOM 1596 C C . LYS A 1 206 ? 35.878 -6.662 -42.732 1.00 87.06 206 LYS A C 1
ATOM 1598 O O . LYS A 1 206 ? 36.611 -6.898 -43.689 1.00 87.06 206 LYS A O 1
ATOM 1603 N N . SER A 1 207 ? 34.645 -6.179 -42.895 1.00 83.06 207 SER A N 1
ATOM 1604 C CA . SER A 1 207 ? 34.098 -5.807 -44.203 1.00 83.06 207 SER A CA 1
ATOM 1605 C C . SER A 1 207 ? 34.850 -4.614 -44.801 1.00 83.06 207 SER A C 1
ATOM 1607 O O . SER A 1 207 ? 35.214 -4.644 -45.975 1.00 83.06 207 SER A O 1
ATOM 1609 N N . SER A 1 208 ? 35.167 -3.609 -43.980 1.00 73.38 208 SER A N 1
ATOM 1610 C CA . SER A 1 208 ? 35.973 -2.451 -44.382 1.00 73.38 208 SER A CA 1
ATOM 1611 C C . SER A 1 208 ? 37.360 -2.863 -44.886 1.00 73.38 208 SER A C 1
ATOM 1613 O O . SER A 1 208 ? 37.775 -2.433 -45.962 1.00 73.38 208 SER A O 1
ATOM 1615 N N . GLU A 1 209 ? 38.046 -3.760 -44.168 1.00 85.06 209 GLU A N 1
ATOM 1616 C CA . GLU A 1 209 ? 39.347 -4.304 -44.588 1.00 85.06 209 GLU A CA 1
ATOM 1617 C C . GLU A 1 209 ? 39.249 -5.032 -45.937 1.00 85.06 209 GLU A C 1
ATOM 1619 O O . GLU A 1 209 ? 40.028 -4.752 -46.850 1.00 85.06 209 GLU A O 1
ATOM 1624 N N . LYS A 1 210 ? 38.236 -5.892 -46.111 1.00 83.81 210 LYS A N 1
ATOM 1625 C CA . LYS A 1 210 ? 38.001 -6.614 -47.375 1.00 83.81 210 LYS A CA 1
ATOM 1626 C C . LYS A 1 210 ? 37.701 -5.678 -48.547 1.00 83.81 210 LYS A C 1
ATOM 1628 O O . LYS A 1 210 ? 38.193 -5.904 -49.651 1.00 83.81 210 LYS A O 1
ATOM 1633 N N . VAL A 1 211 ? 36.896 -4.635 -48.336 1.00 81.12 211 VAL A N 1
ATOM 1634 C CA . VAL A 1 211 ? 36.579 -3.640 -49.377 1.00 81.12 211 VAL A CA 1
ATOM 1635 C C . VAL A 1 211 ? 37.821 -2.834 -49.744 1.00 81.12 211 VAL A C 1
ATOM 1637 O O . VAL A 1 211 ? 38.061 -2.594 -50.930 1.00 81.12 211 VAL A O 1
ATOM 1640 N N . HIS A 1 212 ? 38.631 -2.451 -48.756 1.00 83.38 212 HIS A N 1
ATOM 1641 C CA . HIS A 1 212 ? 39.881 -1.738 -48.990 1.00 83.38 212 HIS A CA 1
ATOM 1642 C C . HIS A 1 212 ? 40.843 -2.572 -49.846 1.00 83.38 212 HIS A C 1
ATOM 1644 O O . HIS A 1 212 ? 41.319 -2.102 -50.882 1.00 83.38 212 HIS A O 1
ATOM 1650 N N . GLU A 1 213 ? 41.043 -3.841 -49.485 1.00 86.88 213 GLU A N 1
ATOM 1651 C CA . GLU A 1 213 ? 41.882 -4.770 -50.243 1.00 86.88 213 GLU A CA 1
ATOM 1652 C C . GLU A 1 213 ? 41.347 -4.998 -51.669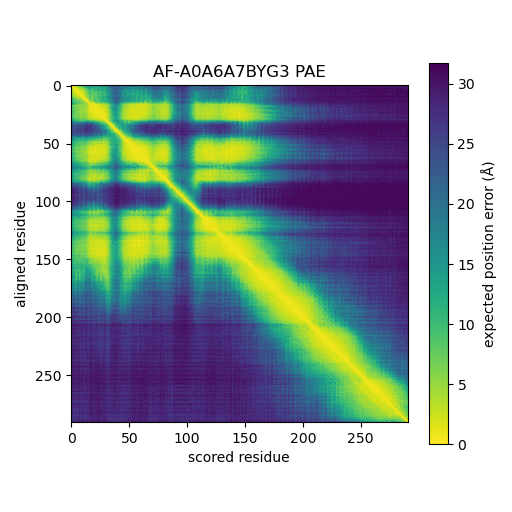 1.00 86.88 213 GLU A C 1
ATOM 1654 O O . GLU A 1 213 ? 42.093 -4.917 -52.650 1.00 86.88 213 GLU A O 1
ATOM 1659 N N . ALA A 1 214 ? 40.037 -5.221 -51.818 1.00 85.06 214 ALA A N 1
ATOM 1660 C CA . ALA A 1 214 ? 39.405 -5.396 -53.124 1.00 85.06 214 ALA A CA 1
ATOM 1661 C C . ALA A 1 214 ? 39.557 -4.153 -54.020 1.00 85.06 214 ALA A C 1
ATOM 1663 O O . ALA A 1 214 ? 39.777 -4.291 -55.228 1.00 85.06 214 ALA A O 1
ATOM 1664 N N . THR A 1 215 ? 39.486 -2.956 -53.432 1.00 84.50 215 THR A N 1
ATOM 1665 C CA . THR A 1 215 ? 39.641 -1.677 -54.139 1.00 84.50 215 THR A CA 1
ATOM 1666 C C . THR A 1 215 ? 41.071 -1.483 -54.636 1.00 84.50 215 THR A C 1
ATOM 1668 O O . THR A 1 215 ? 41.260 -1.184 -55.816 1.00 84.50 215 THR A O 1
ATOM 1671 N N . LEU A 1 216 ? 42.080 -1.719 -53.787 1.00 89.81 216 LEU A N 1
ATOM 1672 C CA . LEU A 1 216 ? 43.492 -1.639 -54.190 1.00 89.81 216 LEU A CA 1
ATOM 1673 C C . LEU A 1 216 ? 43.807 -2.625 -55.322 1.00 89.81 216 LEU A C 1
ATOM 1675 O O . LEU A 1 216 ? 44.405 -2.258 -56.335 1.00 89.81 216 LEU A O 1
ATOM 1679 N N . ASN A 1 217 ? 43.323 -3.862 -55.192 1.00 91.06 217 ASN A N 1
ATOM 1680 C CA . ASN A 1 217 ? 43.499 -4.895 -56.208 1.00 91.06 217 ASN A CA 1
ATOM 1681 C C . ASN A 1 217 ? 42.808 -4.542 -57.536 1.00 91.06 217 ASN A C 1
ATOM 1683 O O . ASN A 1 217 ? 43.335 -4.843 -58.609 1.00 91.06 217 ASN A O 1
ATOM 1687 N N . PHE A 1 218 ? 41.625 -3.925 -57.494 1.00 88.44 218 PHE A N 1
ATOM 1688 C CA . PHE A 1 218 ? 40.949 -3.438 -58.696 1.00 88.44 218 PHE A CA 1
ATOM 1689 C C . PHE A 1 218 ? 41.743 -2.319 -59.374 1.00 88.44 218 PHE A C 1
ATOM 1691 O O . PHE A 1 218 ? 41.956 -2.393 -60.585 1.00 88.44 218 PHE A O 1
ATOM 1698 N N . TRP A 1 219 ? 42.214 -1.333 -58.606 1.00 90.62 219 TRP A N 1
ATOM 1699 C CA . TRP A 1 219 ? 42.961 -0.195 -59.139 1.00 90.62 219 TRP A CA 1
ATOM 1700 C C . TRP A 1 219 ? 44.263 -0.628 -59.817 1.00 90.62 219 TRP A C 1
ATOM 1702 O O . TRP A 1 219 ? 44.496 -0.259 -60.966 1.00 90.62 219 TRP A O 1
ATOM 1712 N N . GLY A 1 220 ? 45.042 -1.508 -59.179 1.00 90.50 220 GLY A N 1
ATOM 1713 C CA . GLY A 1 220 ? 46.265 -2.045 -59.786 1.00 90.50 220 GLY A CA 1
ATOM 1714 C C . GLY A 1 220 ? 46.001 -2.820 -61.086 1.00 90.50 220 GLY A C 1
ATOM 1715 O O . GLY A 1 220 ? 46.749 -2.701 -62.056 1.00 90.50 220 GLY A O 1
ATOM 1716 N N . ARG A 1 221 ? 44.897 -3.583 -61.164 1.00 91.44 221 ARG A N 1
ATOM 1717 C CA . ARG A 1 221 ? 44.491 -4.247 -62.420 1.00 91.44 221 ARG A CA 1
ATOM 1718 C C . ARG A 1 221 ? 44.054 -3.252 -63.492 1.00 91.44 221 ARG A C 1
ATOM 1720 O O . ARG A 1 221 ? 44.311 -3.490 -64.672 1.00 91.44 221 ARG A O 1
ATOM 1727 N N . TRP A 1 222 ? 43.353 -2.192 -63.103 1.00 90.00 222 TRP A N 1
ATOM 1728 C CA . TRP A 1 222 ? 42.889 -1.158 -64.021 1.00 90.00 222 TRP A CA 1
ATOM 1729 C C . TRP A 1 222 ? 44.061 -0.378 -64.615 1.00 90.00 222 TRP A C 1
ATOM 1731 O O . TRP A 1 222 ? 44.141 -0.275 -65.835 1.00 90.00 222 TRP A O 1
ATOM 1741 N N . GLU A 1 223 ? 45.004 0.071 -63.785 1.00 89.88 223 GLU A N 1
ATOM 1742 C CA . GLU A 1 223 ? 46.215 0.776 -64.217 1.00 89.88 223 GLU A CA 1
ATOM 1743 C C . GLU A 1 223 ? 46.990 -0.040 -65.254 1.00 89.88 223 GLU A C 1
ATOM 1745 O O . GLU A 1 223 ? 47.274 0.452 -66.347 1.00 89.88 223 GLU A O 1
ATOM 1750 N N . LYS A 1 224 ? 47.224 -1.326 -64.964 1.00 90.38 224 LYS A N 1
ATOM 1751 C CA . LYS A 1 224 ? 47.888 -2.233 -65.903 1.00 90.38 224 LYS A CA 1
ATOM 1752 C C . LYS A 1 224 ? 47.135 -2.342 -67.232 1.00 90.38 224 LYS A C 1
ATOM 1754 O O . LYS A 1 224 ? 47.742 -2.218 -68.290 1.00 90.38 224 LYS A O 1
ATOM 1759 N N . LYS A 1 225 ? 45.808 -2.515 -67.198 1.00 88.00 225 LYS A N 1
ATOM 1760 C CA . LYS A 1 225 ? 44.990 -2.580 -68.423 1.00 88.00 225 LYS A CA 1
ATOM 1761 C C . LYS A 1 225 ? 45.021 -1.283 -69.227 1.00 88.00 225 LYS A C 1
ATOM 1763 O O . LYS A 1 225 ? 45.026 -1.340 -70.454 1.00 88.00 225 LYS A O 1
ATOM 1768 N N . VAL A 1 226 ? 45.009 -0.133 -68.558 1.00 90.88 226 VAL A N 1
ATOM 1769 C CA . VAL A 1 226 ? 45.111 1.170 -69.220 1.00 90.88 226 VAL A CA 1
ATOM 1770 C C . VAL A 1 226 ? 46.476 1.315 -69.874 1.00 90.88 226 VAL A C 1
ATOM 1772 O O . VAL A 1 226 ? 46.534 1.699 -71.037 1.00 90.88 226 VAL A O 1
ATOM 1775 N N . GLN A 1 227 ? 47.554 0.959 -69.176 1.00 91.25 227 GLN A N 1
ATOM 1776 C CA . GLN A 1 227 ? 48.910 1.017 -69.715 1.00 91.25 227 GLN A CA 1
ATOM 1777 C C . GLN A 1 227 ? 49.080 0.107 -70.940 1.00 91.25 227 GLN A C 1
ATOM 1779 O O . GLN A 1 227 ? 49.549 0.572 -71.981 1.00 91.25 227 GLN A O 1
ATOM 1784 N N . ASP A 1 228 ? 48.643 -1.151 -70.844 1.00 89.12 228 ASP A N 1
ATOM 1785 C CA . ASP A 1 228 ? 48.696 -2.117 -71.948 1.00 89.12 228 ASP A CA 1
ATOM 1786 C C . ASP A 1 228 ? 47.855 -1.631 -73.147 1.00 89.12 228 ASP A C 1
ATOM 1788 O O . ASP A 1 228 ? 48.288 -1.694 -74.302 1.00 89.12 228 ASP A O 1
ATOM 1792 N N . GLY A 1 229 ? 46.664 -1.082 -72.880 1.00 85.75 229 GLY A N 1
ATOM 1793 C CA . GLY A 1 229 ? 45.793 -0.498 -73.901 1.00 85.75 229 GLY A CA 1
ATOM 1794 C C . GLY A 1 229 ? 46.413 0.722 -74.583 1.00 85.75 229 GLY A C 1
ATOM 1795 O O . GLY A 1 229 ? 46.376 0.823 -75.809 1.00 85.75 229 GLY A O 1
ATOM 1796 N N . LEU A 1 230 ? 47.033 1.622 -73.815 1.00 86.62 230 LEU A N 1
ATOM 1797 C CA . LEU A 1 230 ? 47.694 2.817 -74.340 1.00 86.62 230 LEU A CA 1
ATOM 1798 C C . LEU A 1 230 ? 48.876 2.438 -75.239 1.00 86.62 230 LEU A C 1
ATOM 1800 O O . LEU A 1 230 ? 49.017 2.993 -76.326 1.00 86.62 230 LEU A O 1
ATOM 1804 N N . GLN A 1 231 ? 49.691 1.462 -74.822 1.00 87.00 231 GLN A N 1
ATOM 1805 C CA . GLN A 1 231 ? 50.782 0.935 -75.646 1.00 87.00 231 GLN A CA 1
ATOM 1806 C C . GLN A 1 231 ? 50.258 0.333 -76.949 1.00 87.00 231 GLN A C 1
ATOM 1808 O O . GLN A 1 231 ? 50.783 0.651 -78.014 1.00 87.00 231 GLN A O 1
ATOM 1813 N N . SER A 1 232 ? 49.188 -0.467 -76.886 1.00 84.81 232 SER A N 1
ATOM 1814 C CA . SER A 1 232 ? 48.560 -1.027 -78.087 1.00 84.81 232 SER A CA 1
ATOM 1815 C C . SER A 1 232 ? 48.076 0.065 -79.045 1.00 84.81 232 SER A C 1
ATOM 1817 O O . SER A 1 232 ? 48.329 -0.024 -80.247 1.00 84.81 232 SER A O 1
ATOM 1819 N N . ILE A 1 233 ? 47.441 1.120 -78.524 1.00 83.50 233 ILE A N 1
ATOM 1820 C CA . ILE A 1 233 ? 47.001 2.271 -79.324 1.00 83.50 233 ILE A CA 1
ATOM 1821 C C . ILE A 1 233 ? 48.203 2.973 -79.961 1.00 83.50 233 ILE A C 1
ATOM 1823 O O . ILE A 1 233 ? 48.178 3.227 -81.162 1.00 83.50 233 ILE A O 1
ATOM 1827 N N . PHE A 1 234 ? 49.270 3.245 -79.204 1.00 82.62 234 PHE A N 1
ATOM 1828 C CA . PHE A 1 234 ? 50.483 3.861 -79.753 1.00 82.62 234 PHE A CA 1
ATOM 1829 C C . PHE A 1 234 ? 51.095 3.025 -80.878 1.00 82.62 234 PHE A C 1
ATOM 1831 O O . PHE A 1 234 ? 51.453 3.570 -81.922 1.00 82.62 234 PHE A O 1
ATOM 1838 N N . THR A 1 235 ? 51.181 1.705 -80.704 1.00 83.25 235 THR A N 1
ATOM 1839 C CA . THR A 1 235 ? 51.671 0.805 -81.753 1.00 83.25 235 THR A CA 1
ATOM 1840 C C . THR A 1 235 ? 50.770 0.847 -82.988 1.00 83.25 235 THR A C 1
ATOM 1842 O O . THR A 1 235 ? 51.276 0.947 -84.103 1.00 83.25 235 THR A O 1
ATOM 1845 N N . GLN A 1 236 ? 49.446 0.833 -82.812 1.00 80.38 236 GLN A N 1
ATOM 1846 C CA . GLN A 1 236 ? 48.498 0.916 -83.927 1.00 80.38 236 GLN A CA 1
ATOM 1847 C C . GLN A 1 236 ? 48.599 2.253 -84.674 1.00 80.38 236 GLN A C 1
ATOM 1849 O O . GLN A 1 236 ? 48.653 2.258 -85.901 1.00 80.38 236 GLN A O 1
ATOM 1854 N N . VAL A 1 237 ? 48.687 3.379 -83.959 1.00 84.06 237 VAL A N 1
ATOM 1855 C CA . VAL A 1 237 ? 48.838 4.715 -84.560 1.00 84.06 237 VAL A CA 1
ATOM 1856 C C . VAL A 1 237 ? 50.151 4.827 -85.330 1.00 84.06 237 VAL A C 1
ATOM 1858 O O . VAL A 1 237 ? 50.151 5.322 -86.455 1.00 84.06 237 VAL A O 1
ATOM 1861 N N . ASN A 1 238 ? 51.255 4.325 -84.772 1.00 82.31 238 ASN A N 1
ATOM 1862 C CA . ASN A 1 238 ? 52.545 4.329 -85.462 1.00 82.31 238 ASN A CA 1
ATOM 1863 C C . ASN A 1 238 ? 52.504 3.497 -86.751 1.00 82.31 238 ASN A C 1
ATOM 1865 O O . ASN A 1 238 ? 52.998 3.961 -87.777 1.00 82.31 238 ASN A O 1
ATOM 1869 N N . ASN A 1 239 ? 51.862 2.325 -86.722 1.00 83.00 239 ASN A N 1
ATOM 1870 C CA . ASN A 1 239 ? 51.690 1.478 -87.906 1.00 83.00 239 ASN A CA 1
ATOM 1871 C C . ASN A 1 239 ? 50.821 2.155 -88.983 1.00 83.00 239 ASN A C 1
ATOM 1873 O O . ASN A 1 239 ? 51.124 2.069 -90.173 1.00 83.00 239 ASN A O 1
ATOM 1877 N N . ILE A 1 240 ? 49.751 2.850 -88.580 1.00 78.12 240 ILE A N 1
ATOM 1878 C CA . ILE A 1 240 ? 48.900 3.617 -89.503 1.00 78.12 240 ILE A CA 1
ATOM 1879 C C . ILE A 1 240 ? 49.689 4.776 -90.120 1.00 78.12 240 ILE A C 1
ATOM 1881 O O . ILE A 1 240 ? 49.594 5.007 -91.323 1.00 78.12 240 ILE A O 1
ATOM 1885 N N . ASN A 1 241 ? 50.489 5.487 -89.323 1.00 82.50 241 ASN A N 1
ATOM 1886 C CA . ASN A 1 241 ? 51.293 6.603 -89.809 1.00 82.50 241 ASN A CA 1
ATOM 1887 C C . ASN A 1 241 ? 52.353 6.148 -90.825 1.00 82.50 241 ASN A C 1
ATOM 1889 O O . ASN A 1 241 ? 52.519 6.791 -91.859 1.00 82.50 241 ASN A O 1
ATOM 1893 N N . SER A 1 242 ? 53.030 5.021 -90.577 1.00 81.69 242 SER A N 1
ATOM 1894 C CA . SER A 1 242 ? 53.977 4.462 -91.550 1.00 81.69 242 SER A CA 1
ATOM 1895 C C . SER A 1 242 ? 53.287 4.028 -92.843 1.00 81.69 242 SER A C 1
ATOM 1897 O O . SER A 1 242 ? 53.810 4.294 -93.921 1.00 81.69 242 SER A O 1
ATOM 1899 N N . PHE A 1 243 ? 52.097 3.426 -92.746 1.00 77.62 243 PHE A N 1
ATOM 1900 C CA . PHE A 1 243 ? 51.313 3.042 -93.921 1.00 77.62 243 PHE A CA 1
ATOM 1901 C C . PHE A 1 243 ? 50.851 4.263 -94.734 1.00 77.62 243 PHE A C 1
ATOM 1903 O O . PHE A 1 243 ? 50.916 4.254 -95.960 1.00 77.62 243 PHE A O 1
ATOM 1910 N N . ALA A 1 244 ? 50.428 5.340 -94.065 1.00 74.06 244 ALA A N 1
ATOM 1911 C CA . ALA A 1 244 ? 50.021 6.578 -94.726 1.00 74.06 244 ALA A CA 1
ATOM 1912 C C . ALA A 1 244 ? 51.188 7.270 -95.457 1.00 74.06 244 ALA A C 1
ATOM 1914 O O . ALA A 1 244 ? 51.008 7.763 -96.571 1.00 74.06 244 ALA A O 1
ATOM 1915 N N . GLU A 1 245 ? 52.386 7.281 -94.863 1.00 80.50 245 GLU A N 1
ATOM 1916 C CA . GLU A 1 245 ? 53.602 7.800 -95.506 1.00 80.50 245 GLU A CA 1
ATOM 1917 C C . GLU A 1 245 ? 54.013 6.969 -96.730 1.00 80.50 245 GLU A C 1
ATOM 1919 O O . GLU A 1 245 ? 54.391 7.529 -97.761 1.00 80.50 245 GLU A O 1
ATOM 1924 N N . GLU A 1 246 ? 53.903 5.642 -96.652 1.00 81.56 246 GLU A N 1
ATOM 1925 C CA . GLU A 1 246 ? 54.193 4.749 -97.778 1.00 81.56 246 GLU A CA 1
ATOM 1926 C C . GLU A 1 246 ? 53.207 4.960 -98.937 1.00 81.56 246 GLU A C 1
ATOM 1928 O O . GLU A 1 246 ? 53.634 5.212 -100.068 1.00 81.56 246 GLU A O 1
ATOM 1933 N N . ALA A 1 247 ? 51.904 5.007 -98.644 1.00 71.50 247 ALA A N 1
ATOM 1934 C CA . ALA A 1 247 ? 50.866 5.288 -99.637 1.00 71.50 247 ALA A CA 1
ATOM 1935 C C . ALA A 1 247 ? 51.046 6.666 -100.303 1.00 71.50 247 ALA A C 1
ATOM 1937 O O . ALA A 1 247 ? 50.843 6.822 -101.511 1.00 71.50 247 ALA A O 1
ATOM 1938 N N . ARG A 1 248 ? 51.473 7.681 -99.539 1.00 72.50 248 ARG A N 1
ATOM 1939 C CA . ARG A 1 248 ? 51.735 9.024 -100.072 1.00 72.50 248 ARG A CA 1
ATOM 1940 C C . ARG A 1 248 ? 52.921 9.042 -101.043 1.00 72.50 248 ARG A C 1
ATOM 1942 O O . ARG A 1 248 ? 52.834 9.686 -102.089 1.00 72.50 248 ARG A O 1
ATOM 1949 N N . ARG A 1 249 ? 54.010 8.330 -100.737 1.00 79.88 249 ARG A N 1
ATOM 1950 C CA . ARG A 1 249 ? 55.187 8.238 -101.625 1.00 79.88 249 ARG A CA 1
ATOM 1951 C C . ARG A 1 249 ? 54.866 7.534 -102.939 1.00 79.88 249 ARG A C 1
ATOM 1953 O O . ARG A 1 249 ? 55.354 7.957 -103.989 1.00 79.88 249 ARG A O 1
ATOM 1960 N N . GLU A 1 250 ? 54.034 6.497 -102.895 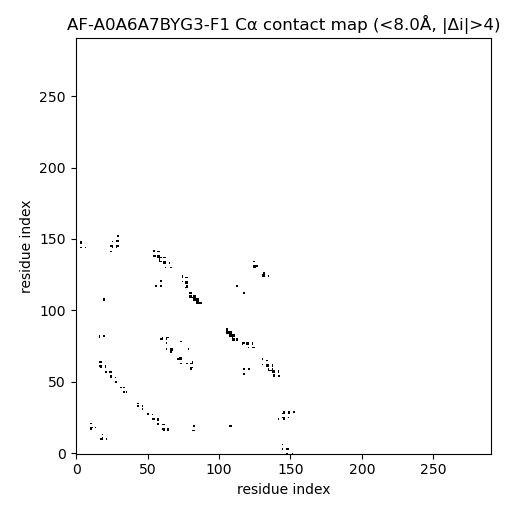1.00 78.00 250 GLU A N 1
ATOM 1961 C CA . GLU A 1 250 ? 53.567 5.791 -104.094 1.00 78.00 250 GLU A CA 1
ATOM 1962 C C . GLU A 1 250 ? 52.706 6.707 -104.986 1.00 78.00 250 GLU A C 1
ATOM 1964 O O . GLU A 1 250 ? 52.852 6.733 -106.211 1.00 78.00 250 GLU A O 1
ATOM 1969 N N . GLN A 1 251 ? 51.880 7.561 -104.376 1.00 72.06 251 GLN A N 1
ATOM 1970 C CA . GLN A 1 251 ? 51.084 8.549 -105.103 1.00 72.06 251 GLN A CA 1
ATOM 1971 C C . GLN A 1 251 ? 51.942 9.647 -105.758 1.00 72.06 251 GLN A C 1
ATOM 1973 O O . GLN A 1 251 ? 51.690 10.016 -106.909 1.00 72.06 251 GLN A O 1
ATOM 1978 N N . GLU A 1 252 ? 52.962 10.162 -105.064 1.00 76.00 252 GLU A N 1
ATOM 1979 C CA . GLU A 1 252 ? 53.882 11.173 -105.612 1.00 76.00 252 GLU A CA 1
ATOM 1980 C C . GLU A 1 252 ? 54.706 10.612 -106.789 1.00 76.00 252 GLU A C 1
ATOM 1982 O O . GLU A 1 252 ? 54.838 11.268 -107.826 1.00 76.00 252 GLU A O 1
ATOM 1987 N N . THR A 1 253 ? 55.189 9.369 -106.689 1.00 78.88 253 THR A N 1
ATOM 1988 C CA . THR A 1 253 ? 55.910 8.703 -107.793 1.00 78.88 253 THR A CA 1
ATOM 1989 C C . THR A 1 253 ? 55.008 8.416 -108.994 1.00 78.88 253 THR A C 1
ATOM 1991 O O . THR A 1 253 ? 55.431 8.632 -110.133 1.00 78.88 253 THR A O 1
ATOM 1994 N N . SER A 1 254 ? 53.753 8.016 -108.768 1.00 68.00 254 SER A N 1
ATOM 1995 C CA . SER A 1 254 ? 52.765 7.834 -109.840 1.00 68.00 254 SER A CA 1
ATOM 1996 C C . SER A 1 254 ? 52.481 9.137 -110.604 1.00 68.00 254 SER A C 1
ATOM 1998 O O . SER A 1 254 ? 52.453 9.133 -111.837 1.00 68.00 254 SER A O 1
ATOM 2000 N N . GLN A 1 255 ? 52.354 10.276 -109.908 1.00 71.38 255 GLN A N 1
ATOM 2001 C CA . GLN A 1 255 ? 52.147 11.578 -110.562 1.00 71.38 255 GLN A CA 1
ATOM 2002 C C . GLN A 1 255 ? 53.336 12.006 -111.427 1.00 71.38 255 GLN A C 1
ATOM 2004 O O . GLN A 1 255 ? 53.136 12.498 -112.539 1.00 71.38 255 GLN A O 1
ATOM 2009 N N . VAL A 1 256 ? 54.566 11.804 -110.945 1.00 80.31 256 VAL A N 1
ATOM 2010 C CA . VAL A 1 256 ? 55.778 12.128 -111.713 1.00 80.31 256 VAL A CA 1
ATOM 2011 C C . VAL A 1 256 ? 55.879 11.249 -112.962 1.00 80.31 256 VAL A C 1
ATOM 2013 O O . VAL A 1 256 ? 56.139 11.768 -114.047 1.00 80.31 256 VAL A O 1
ATOM 2016 N N . ALA A 1 257 ? 55.595 9.948 -112.848 1.00 78.62 257 ALA A N 1
ATOM 2017 C CA . ALA A 1 257 ? 55.569 9.041 -113.996 1.00 78.62 257 ALA A CA 1
ATOM 2018 C C . ALA A 1 257 ? 54.494 9.434 -115.033 1.00 78.62 257 ALA A C 1
ATOM 2020 O O . ALA A 1 257 ? 54.731 9.368 -116.243 1.00 78.62 257 ALA A O 1
ATOM 2021 N N . LEU A 1 258 ? 53.324 9.900 -114.579 1.00 73.88 258 LEU A N 1
ATOM 2022 C CA . LEU A 1 258 ? 52.259 10.395 -115.457 1.00 73.88 258 LEU A CA 1
ATOM 2023 C C . LEU A 1 258 ? 52.664 11.691 -116.186 1.00 73.88 258 LEU A C 1
ATOM 2025 O O . LEU A 1 258 ? 52.391 11.865 -117.373 1.00 73.88 258 LEU A O 1
ATOM 2029 N N . ALA A 1 259 ? 53.339 12.606 -115.490 1.00 76.94 259 ALA A N 1
ATOM 2030 C CA . ALA A 1 259 ? 53.842 13.837 -116.093 1.00 76.94 259 ALA A CA 1
ATOM 2031 C C . ALA A 1 259 ? 54.935 13.557 -117.139 1.00 76.94 259 ALA A C 1
ATOM 2033 O O . ALA A 1 259 ? 54.942 14.173 -118.208 1.00 76.94 259 ALA A O 1
ATOM 2034 N N . ASP A 1 260 ? 55.834 12.610 -116.861 1.00 83.69 260 ASP A N 1
ATOM 2035 C CA . ASP A 1 260 ? 56.911 12.247 -117.785 1.00 83.69 260 ASP A CA 1
ATOM 2036 C C . ASP A 1 260 ? 56.373 11.558 -119.048 1.00 83.69 260 ASP A C 1
ATOM 2038 O O . ASP A 1 260 ? 56.737 11.923 -120.167 1.00 83.69 260 ASP A O 1
ATOM 2042 N N . THR A 1 261 ? 55.408 10.646 -118.894 1.00 79.19 261 THR A N 1
ATOM 2043 C CA . THR A 1 261 ? 54.725 10.010 -120.036 1.00 79.19 261 THR A CA 1
ATOM 2044 C C . THR A 1 261 ? 53.973 11.022 -120.904 1.00 79.19 261 THR A C 1
ATOM 2046 O O . THR A 1 261 ? 54.069 10.957 -122.132 1.00 79.19 261 THR A O 1
ATOM 2049 N N . LEU A 1 262 ? 53.292 12.008 -120.306 1.00 75.94 262 LEU A N 1
ATOM 2050 C CA . LEU A 1 262 ? 52.663 13.106 -121.054 1.00 75.94 262 LEU A CA 1
ATOM 2051 C C . LEU A 1 262 ? 53.688 13.946 -121.833 1.00 75.94 262 LEU A C 1
ATOM 2053 O O . LEU A 1 262 ? 53.442 14.312 -122.987 1.00 75.94 262 LEU A O 1
ATOM 2057 N N . ASN A 1 263 ? 54.847 14.231 -121.238 1.00 80.81 263 ASN A N 1
ATOM 2058 C CA . ASN A 1 263 ? 55.919 14.967 -121.909 1.00 80.81 263 ASN A CA 1
ATOM 2059 C C . ASN A 1 263 ? 56.543 14.166 -123.061 1.00 80.81 263 ASN A C 1
ATOM 2061 O O . ASN A 1 263 ? 56.782 14.729 -124.133 1.00 80.81 263 ASN A O 1
ATOM 2065 N N . GLN A 1 264 ? 56.759 12.861 -122.884 1.00 86.75 264 GLN A N 1
ATOM 2066 C CA . GLN A 1 264 ? 57.229 11.986 -123.962 1.00 86.75 264 GLN A CA 1
ATOM 2067 C C . GLN A 1 264 ? 56.247 11.962 -125.137 1.00 86.75 264 GLN A C 1
ATOM 2069 O O . GLN A 1 264 ? 56.664 12.165 -126.278 1.00 86.75 264 GLN A O 1
ATOM 2074 N N . LEU A 1 265 ? 54.947 11.811 -124.864 1.00 76.94 265 LEU A N 1
ATOM 2075 C CA . LEU A 1 265 ? 53.884 11.857 -125.877 1.00 76.94 265 LEU A CA 1
ATOM 2076 C C . LEU A 1 265 ? 53.893 13.174 -126.660 1.00 76.94 265 LEU A C 1
ATOM 2078 O O . LEU A 1 265 ? 53.807 13.177 -127.889 1.00 76.94 265 LEU A O 1
ATOM 2082 N N . LYS A 1 266 ? 54.048 14.300 -125.957 1.00 79.06 266 LYS A N 1
ATOM 2083 C CA . LYS A 1 266 ? 54.151 15.623 -126.582 1.00 79.06 266 LYS A CA 1
ATOM 2084 C C . LYS A 1 266 ? 55.357 15.722 -127.520 1.00 79.06 266 LYS A C 1
ATOM 2086 O O . LYS A 1 266 ? 55.229 16.261 -128.621 1.00 79.06 266 LYS A O 1
ATOM 2091 N N . ASN A 1 267 ? 56.514 15.214 -127.100 1.00 85.31 267 ASN A N 1
ATOM 2092 C CA . ASN A 1 267 ? 57.729 15.246 -127.914 1.00 85.31 267 ASN A CA 1
ATOM 2093 C C . ASN A 1 267 ? 57.592 14.358 -129.156 1.00 85.31 267 ASN A C 1
ATOM 2095 O O . ASN A 1 267 ? 57.879 14.818 -130.259 1.00 85.31 267 ASN A O 1
ATOM 2099 N N . GLN A 1 268 ? 57.050 13.146 -129.002 1.00 83.00 268 GLN A N 1
ATOM 2100 C CA . GLN A 1 268 ? 56.774 12.248 -130.126 1.00 83.00 268 GLN A CA 1
ATOM 2101 C C . GLN A 1 268 ? 55.805 12.871 -131.136 1.00 83.00 268 GLN A C 1
ATOM 2103 O O . GLN A 1 268 ? 56.057 12.816 -132.338 1.00 83.00 268 GLN A O 1
ATOM 2108 N N . ALA A 1 269 ? 54.730 13.513 -130.668 1.00 73.50 269 ALA A N 1
ATOM 2109 C CA . ALA A 1 269 ? 53.789 14.208 -131.543 1.00 73.50 269 ALA A CA 1
ATOM 2110 C C . ALA A 1 269 ? 54.459 15.358 -132.318 1.00 73.50 269 ALA A C 1
ATOM 2112 O O . ALA A 1 269 ? 54.226 15.518 -133.516 1.00 73.50 269 ALA A O 1
ATOM 2113 N N . SER A 1 270 ? 55.321 16.137 -131.657 1.00 77.88 270 SER A N 1
ATOM 2114 C CA . SER A 1 270 ? 56.081 17.228 -132.284 1.00 77.88 270 SER A CA 1
ATOM 2115 C C . SER A 1 270 ? 57.030 16.723 -133.375 1.00 77.88 270 SER A C 1
ATOM 2117 O O . SER A 1 270 ? 57.085 17.295 -134.468 1.00 77.88 270 SER A O 1
ATOM 2119 N N . ASP A 1 271 ? 57.743 15.628 -133.113 1.00 83.25 271 ASP A N 1
ATOM 2120 C CA . ASP A 1 271 ? 58.658 15.031 -134.088 1.00 83.25 271 ASP A CA 1
ATOM 2121 C C . ASP A 1 271 ? 57.908 14.455 -135.295 1.00 83.25 271 ASP A C 1
ATOM 2123 O O . ASP A 1 271 ? 58.339 14.653 -136.434 1.00 83.25 271 ASP A O 1
ATOM 2127 N N . LEU A 1 272 ? 56.740 13.845 -135.069 1.00 79.31 272 LEU A N 1
ATOM 2128 C CA . LEU A 1 272 ? 55.881 13.333 -136.137 1.00 79.31 272 LEU A CA 1
ATOM 2129 C C . LEU A 1 272 ? 55.383 14.459 -137.056 1.00 79.31 272 LEU A C 1
ATOM 2131 O O . LEU A 1 272 ? 55.422 14.330 -138.280 1.00 79.31 272 LEU A O 1
ATOM 2135 N N . VAL A 1 273 ? 54.973 15.594 -136.474 1.00 77.69 273 VAL A N 1
ATOM 2136 C CA . VAL A 1 273 ? 54.568 16.788 -137.233 1.00 77.69 273 VAL A CA 1
ATOM 2137 C C . VAL A 1 273 ? 55.733 17.315 -138.065 1.00 77.69 273 VAL A C 1
ATOM 2139 O O . VAL A 1 273 ? 55.565 17.550 -139.259 1.00 77.69 273 VAL A O 1
ATOM 2142 N N . LYS A 1 274 ? 56.932 17.448 -137.485 1.00 79.25 274 LYS A N 1
ATOM 2143 C CA . LYS A 1 274 ? 58.119 17.904 -138.232 1.00 79.25 274 LYS A CA 1
ATOM 2144 C C . LYS A 1 274 ? 58.465 16.973 -139.392 1.00 79.25 274 LYS A C 1
ATOM 2146 O O . LYS A 1 274 ? 58.831 17.452 -140.466 1.00 79.25 274 LYS A O 1
ATOM 2151 N N . GLN A 1 275 ? 58.365 15.662 -139.182 1.00 79.44 275 GLN A N 1
ATOM 2152 C CA . GLN A 1 275 ? 58.628 14.669 -140.219 1.00 79.44 275 GLN A CA 1
ATOM 2153 C C . GLN A 1 275 ? 57.599 14.763 -141.354 1.00 79.44 275 GLN A C 1
ATOM 2155 O O . GLN A 1 275 ? 57.981 14.734 -142.523 1.00 79.44 275 GLN A O 1
ATOM 2160 N N . HIS A 1 276 ? 56.319 14.958 -141.020 1.00 70.31 276 HIS A N 1
ATOM 2161 C CA . HIS A 1 276 ? 55.255 15.158 -142.003 1.00 70.31 276 HIS A CA 1
ATOM 2162 C C . HIS A 1 276 ? 55.441 16.454 -142.805 1.00 70.31 276 HIS A C 1
ATOM 2164 O O . HIS A 1 276 ? 55.330 16.438 -144.030 1.00 70.31 276 HIS A O 1
ATOM 2170 N N . THR A 1 277 ? 55.781 17.567 -142.145 1.00 74.06 277 THR A N 1
ATOM 2171 C CA . THR A 1 277 ? 56.038 18.850 -142.822 1.00 74.06 277 THR A CA 1
ATOM 2172 C C . THR A 1 277 ? 57.202 18.738 -143.803 1.00 74.06 277 THR A C 1
ATOM 2174 O O . THR A 1 277 ? 57.062 19.147 -144.952 1.00 74.06 277 THR A O 1
ATOM 2177 N N . LYS A 1 278 ? 58.313 18.100 -143.405 1.00 76.38 278 LYS A N 1
ATOM 2178 C CA . LYS A 1 278 ? 59.442 17.843 -144.316 1.00 76.38 278 LYS A CA 1
ATOM 2179 C C . LYS A 1 278 ? 59.058 16.963 -145.505 1.00 76.38 278 LYS A C 1
ATOM 2181 O O . LYS A 1 278 ? 59.479 17.244 -146.622 1.00 76.38 278 LYS A O 1
ATOM 2186 N N . GLY A 1 279 ? 58.264 15.915 -145.275 1.00 72.25 279 GLY A N 1
ATOM 2187 C CA . GLY A 1 279 ? 57.774 15.053 -146.353 1.00 72.25 279 GLY A CA 1
ATOM 2188 C C . GLY A 1 279 ? 56.898 15.814 -147.350 1.00 72.25 279 GLY A C 1
ATOM 2189 O O . GLY A 1 279 ? 57.030 15.626 -148.557 1.00 72.25 279 GLY A O 1
ATOM 2190 N N . MET A 1 280 ? 56.056 16.729 -146.861 1.00 69.50 280 MET A N 1
ATOM 2191 C CA . MET A 1 280 ? 55.255 17.605 -147.716 1.00 69.50 280 MET A CA 1
ATOM 2192 C C . MET A 1 280 ? 56.095 18.619 -148.498 1.00 69.50 280 MET A C 1
ATOM 2194 O O . MET A 1 280 ? 55.810 18.852 -149.669 1.00 69.50 280 MET A O 1
ATOM 2198 N N . GLU A 1 281 ? 57.127 19.204 -147.886 1.00 69.44 281 GLU A N 1
ATOM 2199 C CA . GLU A 1 281 ? 58.053 20.116 -148.573 1.00 69.44 281 GLU A CA 1
ATOM 2200 C C . GLU A 1 281 ? 58.832 19.403 -149.688 1.00 69.44 281 GLU A C 1
ATOM 2202 O O . GLU A 1 281 ? 58.975 19.952 -150.779 1.00 69.44 281 GLU A O 1
ATOM 2207 N N . GLN A 1 282 ? 59.278 18.164 -149.452 1.00 72.88 282 GLN A 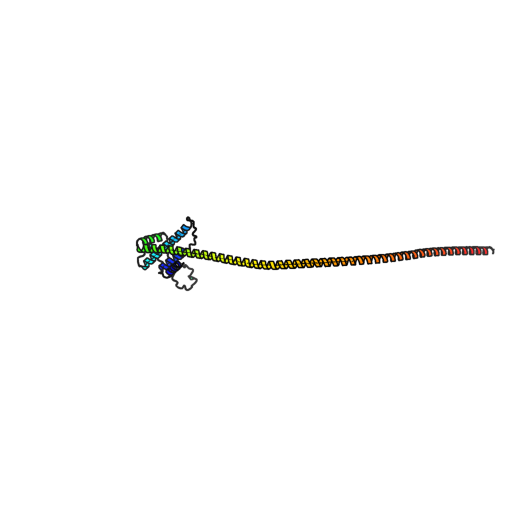N 1
ATOM 2208 C CA . GLN A 1 282 ? 59.932 17.343 -150.478 1.00 72.88 282 GLN A CA 1
ATOM 2209 C C . GLN A 1 282 ? 58.970 16.977 -151.613 1.00 72.88 282 GLN A C 1
ATOM 2211 O O . GLN A 1 282 ? 59.302 17.185 -152.776 1.00 72.88 282 GLN A O 1
ATOM 2216 N N . ALA A 1 283 ? 57.748 16.540 -151.295 1.00 65.56 283 ALA A N 1
ATOM 2217 C CA . ALA A 1 283 ? 56.741 16.240 -152.313 1.00 65.56 283 ALA A CA 1
ATOM 2218 C C . ALA A 1 283 ? 56.363 17.479 -153.149 1.00 65.56 283 ALA A C 1
ATOM 2220 O O . ALA A 1 283 ? 56.159 17.374 -154.356 1.00 65.56 283 ALA A O 1
ATOM 2221 N N . ALA A 1 284 ? 56.304 18.665 -152.532 1.00 62.19 284 ALA A N 1
ATOM 2222 C CA . ALA A 1 284 ? 56.074 19.919 -153.246 1.00 62.19 284 ALA A CA 1
ATOM 2223 C C . ALA A 1 284 ? 57.249 20.292 -154.173 1.00 62.19 284 ALA A C 1
ATOM 2225 O O . ALA A 1 284 ? 57.018 20.781 -155.280 1.00 62.19 284 ALA A O 1
ATOM 2226 N N . ALA A 1 285 ? 58.494 20.033 -153.758 1.00 67.19 285 ALA A N 1
ATOM 2227 C CA . ALA A 1 285 ? 59.683 20.259 -154.582 1.00 67.19 285 ALA A CA 1
ATOM 2228 C C . ALA A 1 285 ? 59.773 19.288 -155.778 1.00 67.19 285 ALA A C 1
ATOM 2230 O O . ALA A 1 285 ? 60.142 19.701 -156.881 1.00 67.19 285 ALA A O 1
ATOM 2231 N N . ASP A 1 286 ? 59.369 18.030 -155.590 1.00 64.25 286 ASP A N 1
ATOM 2232 C CA . ASP A 1 286 ? 59.341 17.020 -156.656 1.00 64.25 286 ASP A CA 1
ATOM 2233 C C . ASP A 1 286 ? 58.264 17.330 -157.714 1.00 64.25 286 ASP A C 1
ATOM 2235 O O . ASP A 1 286 ? 58.460 17.085 -158.903 1.00 64.25 286 ASP A O 1
ATOM 2239 N N . VAL A 1 287 ? 57.138 17.939 -157.318 1.00 60.50 287 VAL A N 1
ATOM 2240 C CA . VAL A 1 287 ? 56.093 18.385 -158.260 1.00 60.50 287 VAL A CA 1
ATOM 2241 C C . VAL A 1 287 ? 56.529 19.626 -159.055 1.00 60.50 287 VAL A C 1
ATOM 2243 O O . VAL A 1 287 ? 56.203 19.737 -160.236 1.00 60.50 287 VAL A O 1
ATOM 2246 N N . ALA A 1 288 ? 57.301 20.538 -158.454 1.00 59.44 288 ALA A N 1
ATOM 2247 C CA . ALA A 1 288 ? 57.749 21.779 -159.097 1.00 59.44 288 ALA A CA 1
ATOM 2248 C C . ALA A 1 288 ? 58.863 21.588 -160.148 1.00 59.44 288 ALA A C 1
ATOM 2250 O O . ALA A 1 288 ? 59.118 22.494 -160.935 1.00 59.44 288 ALA A O 1
ATOM 2251 N N . THR A 1 289 ? 59.524 20.428 -160.181 1.00 60.19 289 THR A N 1
ATOM 2252 C CA . THR A 1 289 ? 60.578 20.104 -161.164 1.00 60.19 289 THR A CA 1
ATOM 2253 C C . THR A 1 289 ? 60.053 19.385 -162.417 1.00 60.19 289 THR A C 1
ATOM 2255 O O . THR A 1 289 ? 60.832 19.094 -163.324 1.00 60.19 289 THR A O 1
ATOM 2258 N N . LEU A 1 290 ? 58.739 19.134 -162.499 1.00 57.72 290 LEU A N 1
ATOM 2259 C CA . LEU A 1 290 ? 58.063 18.452 -163.614 1.00 57.72 290 LEU A CA 1
ATOM 2260 C C . LEU A 1 290 ? 57.209 19.385 -164.512 1.00 57.72 290 LEU A C 1
ATOM 2262 O O . LEU A 1 290 ? 56.424 18.883 -165.320 1.00 57.72 290 LEU A O 1
ATOM 2266 N N . GLN A 1 291 ? 57.358 20.714 -164.409 1.00 48.03 291 GLN A N 1
ATOM 2267 C CA . GLN A 1 291 ? 56.709 21.735 -165.260 1.00 48.03 291 GLN A CA 1
ATOM 2268 C C . GLN A 1 291 ? 57.739 22.644 -165.932 1.00 48.03 291 GLN A C 1
ATOM 2270 O O . GLN A 1 291 ? 57.469 23.058 -167.083 1.00 48.03 291 GLN A O 1
#

Nearest PDB structures (foldseek):
  7rro-assembly1_C8  TM=2.795E-01  e=4.631E+00  Bos taurus

Mean predicted aligned error: 19.26 Å

InterPro domains:
  IPR007292 Nuclear fusion protein Kar5 [PF04163] (119-274)
  IPR007292 Nuclear fusion protein Kar5 [PTHR28012] (6-278)

Foldseek 3Di:
DVVLVVVLVVLVVDDPQLVQLVVQLLVLLQPPPDDPDVDPDDDVCVSVVSNLLSLLLSLLLQLQVVCVVVVHDQDPLSPQSGFDQPDPPPPDDCVVDPDPPDCPRRDGHGDDDDPVSSVSSLVVLVVDPVSVVSSVVSSVVSVVNSVVSVVVSVVVVVVVVVVVVVVVVVVVVVVVVVVVVVVVVVVVVVVVVVVVVVVVVVVVVVVVVVVVVVVVVVVVVVVVVVVVVVVVVVVVVVVVVVVVVVVVVVVVVVVVVVVVVVVVVVVVVVVVVVVVVVVVVVVVVVVVVPD

Solvent-accessible surface area (backbone atoms only — not comparable to full-atom values): 16138 Å² total; per-residue (Å²): 111,72,67,53,58,48,52,56,54,51,39,78,72,44,60,75,57,47,31,48,37,49,54,52,41,54,51,56,35,57,66,65,84,71,84,85,64,96,66,95,80,76,72,62,62,60,57,53,50,51,50,52,50,49,28,49,53,33,8,51,26,41,30,49,39,51,34,61,74,72,69,48,86,75,54,82,61,40,56,66,48,50,70,38,72,41,73,80,86,70,79,77,70,64,80,81,59,87,64,87,74,71,87,67,73,52,60,65,36,67,62,94,77,55,72,68,49,53,53,48,23,51,56,59,34,56,77,39,69,71,45,32,53,42,24,54,52,38,31,57,50,35,54,53,52,32,57,44,36,41,55,53,52,55,50,51,54,52,52,52,52,51,53,52,51,54,52,52,52,51,55,50,52,51,52,51,51,55,49,50,54,52,50,54,53,50,51,52,53,51,51,51,49,53,51,53,52,53,50,52,52,53,52,52,52,54,49,50,52,52,51,52,53,52,49,54,56,48,49,58,52,48,53,52,51,50,52,55,48,50,52,52,49,51,53,51,53,51,53,51,52,54,50,51,54,52,55,49,52,54,50,54,52,51,52,52,53,52,53,51,52,53,51,50,52,51,51,53,53,52,53,52,51,52,53,50,52,52,52,51,53,50,54,53,53,62,58,65,74,75,119

Radius of gyration: 72.33 Å; Cα contacts (8 Å, |Δi|>4): 136; chains: 1; bounding box: 112×39×215 Å